Protein AF-A0AA36NC10-F1 (afdb_monomer_lite)

Secondary structure (DSSP, 8-state):
-THHHHHHHHHHHHHH-SSPP--HHHHHHHHHHSHHHHHHHH-------------------------SSSSSSHHHHHHHHHHHHHTTS-HHHHHHHHHHHHHHHTTHHHHHHHHHTT-TTS--STT--THHHHHHHHHHHHHHHHTS-GGGSTT-HHHHHHIIIIIIGGGGTTTEETTTTEESS---HHHHHHHHHSTTSHHHHHHHHHHHHH-

Sequence (215 aa):
MANADAIYQHLYWYLNTTPTPQGKLEADFGESQGPQALYAKHRPASTPTRATATAAPAKPKAEAEAKEAKEAKEAKEAKEAKEAKDSRDSDLQVLIRYL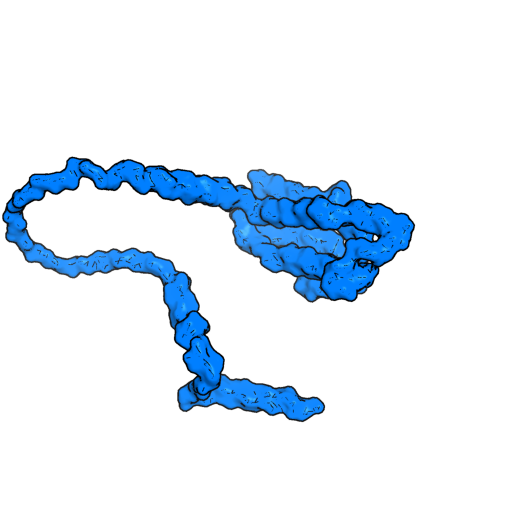EEEVTDKALEQRAEAWKSGVSGLLTRRGMEGQNALDTYVAEIVAALRDFPYLSLPQGRDAGRWVRDEIVAQVFEDHWDFYNNKKLKGFDLEEFCQLLAGQNMLIDRLRHAQRALDN

Radius of gyration: 28.31 Å; chains: 1; bounding box: 57×55×92 Å

Structure (mmCIF, N/CA/C/O backbone):
data_AF-A0AA36NC10-F1
#
_entry.id   AF-A0AA36NC10-F1
#
loop_
_atom_site.group_PDB
_atom_site.id
_atom_site.type_symbol
_atom_site.label_atom_id
_atom_site.label_alt_id
_atom_site.label_comp_id
_atom_site.label_asym_id
_atom_site.label_entity_id
_atom_site.label_seq_id
_atom_site.pdbx_PDB_ins_code
_atom_site.Cartn_x
_atom_site.Cartn_y
_atom_site.Cartn_z
_atom_site.occupancy
_atom_site.B_iso_or_equiv
_atom_site.auth_seq_id
_atom_site.auth_comp_id
_atom_site.auth_asym_id
_atom_site.auth_atom_id
_atom_site.pdbx_PDB_model_num
ATOM 1 N N . MET A 1 1 ? -32.002 -21.707 -2.832 1.00 53.53 1 MET A N 1
ATOM 2 C CA . MET A 1 1 ? -30.873 -22.014 -3.742 1.00 53.53 1 MET A CA 1
ATOM 3 C C . MET A 1 1 ? -31.264 -22.113 -5.227 1.00 53.53 1 MET A C 1
ATOM 5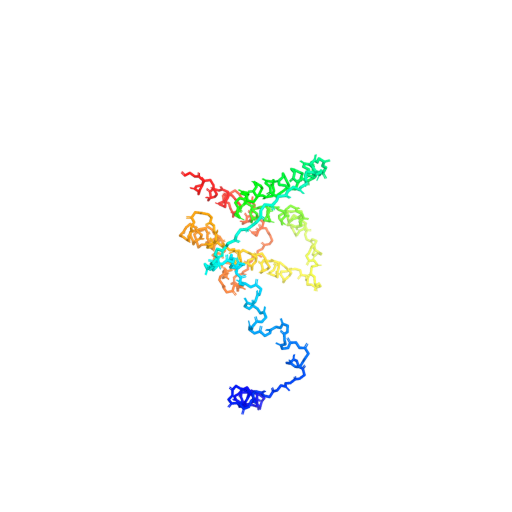 O O . MET A 1 1 ? -30.365 -22.177 -6.045 1.00 53.53 1 MET A O 1
ATOM 9 N N . ALA A 1 2 ? -32.544 -22.007 -5.617 1.00 57.78 2 ALA A N 1
ATOM 10 C CA . ALA A 1 2 ? -33.005 -22.170 -7.010 1.00 57.78 2 ALA A CA 1
ATOM 11 C C . ALA A 1 2 ? -32.587 -21.073 -8.026 1.00 57.78 2 ALA A C 1
ATOM 13 O O . ALA A 1 2 ? -32.998 -21.126 -9.178 1.00 57.78 2 ALA A O 1
ATOM 14 N N . ASN A 1 3 ? -31.802 -20.068 -7.622 1.00 71.62 3 ASN A N 1
ATOM 15 C CA . ASN A 1 3 ? -31.485 -18.910 -8.471 1.00 71.62 3 ASN A CA 1
ATOM 16 C C . ASN A 1 3 ? -30.155 -19.061 -9.234 1.00 71.62 3 ASN A C 1
ATOM 18 O O . ASN A 1 3 ? -29.975 -18.458 -10.285 1.00 71.62 3 ASN A O 1
ATOM 22 N N . ALA A 1 4 ? -29.226 -19.883 -8.730 1.00 80.12 4 ALA A N 1
ATOM 23 C CA . ALA A 1 4 ? -27.926 -20.082 -9.372 1.00 80.12 4 ALA A CA 1
ATOM 24 C C . ALA A 1 4 ? -28.055 -20.872 -10.685 1.00 80.12 4 ALA A C 1
ATOM 26 O O . ALA A 1 4 ? -27.492 -20.468 -11.699 1.00 80.12 4 ALA A O 1
ATOM 27 N N . ASP A 1 5 ? -28.862 -21.937 -10.695 1.00 84.31 5 ASP A N 1
ATOM 28 C CA . ASP A 1 5 ? -29.057 -22.780 -11.882 1.00 84.31 5 ASP A CA 1
ATOM 29 C C . ASP A 1 5 ? -29.724 -22.020 -13.036 1.00 84.31 5 ASP A C 1
ATOM 31 O O . ASP A 1 5 ? -29.356 -22.205 -14.195 1.00 84.31 5 ASP A O 1
ATOM 35 N N . ALA A 1 6 ? -30.647 -21.103 -12.727 1.00 80.56 6 ALA A N 1
ATOM 36 C CA . ALA A 1 6 ? -31.286 -20.249 -13.726 1.00 80.56 6 ALA A CA 1
ATOM 37 C C . ALA A 1 6 ? -30.282 -19.295 -14.398 1.00 80.56 6 ALA A C 1
ATOM 39 O O . ALA A 1 6 ? -30.315 -19.113 -15.616 1.00 80.56 6 ALA A O 1
ATOM 40 N N . ILE A 1 7 ? -29.347 -18.732 -13.623 1.00 77.62 7 ILE A N 1
ATOM 41 C CA . ILE A 1 7 ? -28.279 -17.867 -14.146 1.00 77.62 7 ILE A CA 1
ATOM 42 C C . ILE A 1 7 ? -27.333 -18.673 -15.044 1.00 77.62 7 ILE A C 1
ATOM 44 O O . ILE A 1 7 ? -26.998 -18.219 -16.138 1.00 77.62 7 ILE A O 1
ATOM 48 N N . TYR A 1 8 ? -26.946 -19.883 -14.628 1.00 85.88 8 TYR A N 1
ATOM 49 C CA . TYR A 1 8 ? -26.087 -20.753 -15.435 1.00 85.88 8 TYR A CA 1
ATOM 50 C C . TYR A 1 8 ? -26.736 -21.153 -16.760 1.00 85.88 8 TYR A C 1
ATOM 52 O O . TYR A 1 8 ? -26.087 -21.073 -17.802 1.00 85.88 8 TYR A O 1
ATOM 60 N N . GLN A 1 9 ? -28.014 -21.536 -16.748 1.00 82.62 9 GLN A N 1
ATOM 61 C CA . GLN A 1 9 ? -28.733 -21.882 -17.976 1.00 82.62 9 GLN A CA 1
ATOM 62 C C . GLN A 1 9 ? -28.862 -20.684 -18.922 1.00 82.62 9 GLN A C 1
ATOM 64 O O . GLN A 1 9 ? -28.669 -20.836 -20.128 1.00 82.62 9 GLN A O 1
ATOM 69 N N . HIS A 1 10 ? -29.121 -19.488 -18.386 1.00 77.19 10 HIS A N 1
ATOM 70 C CA . HIS A 1 10 ? -29.200 -18.268 -19.186 1.00 77.19 10 HIS A CA 1
ATOM 71 C C . HIS A 1 10 ? -27.848 -17.900 -19.822 1.00 77.19 10 HIS A C 1
ATOM 73 O O . HIS A 1 10 ? -27.788 -17.611 -21.016 1.00 77.19 10 HIS A O 1
ATOM 79 N N . LEU A 1 11 ? -26.748 -17.971 -19.063 1.00 81.31 11 LEU A N 1
ATOM 80 C CA . LEU A 1 11 ? -25.394 -17.743 -19.588 1.00 81.31 11 LEU A CA 1
ATOM 81 C C . LEU A 1 11 ? -25.019 -18.773 -20.659 1.00 81.31 11 LEU A C 1
ATOM 83 O O . LEU A 1 11 ? -24.462 -18.418 -21.697 1.00 81.31 11 LEU A O 1
ATOM 87 N N . TYR A 1 12 ? -25.357 -20.042 -20.431 1.00 82.94 12 TYR A N 1
ATOM 88 C CA . TYR A 1 12 ? -25.091 -21.113 -21.385 1.00 82.94 12 TYR A CA 1
ATOM 89 C C . TYR A 1 12 ? -25.868 -20.928 -22.694 1.00 82.94 12 TYR A C 1
ATOM 91 O O . TYR A 1 12 ? -25.322 -21.159 -23.773 1.00 82.94 12 TYR A O 1
ATOM 99 N N . TRP A 1 13 ? -27.122 -20.476 -22.620 1.00 83.69 13 TRP A N 1
ATOM 100 C CA . TRP A 1 13 ? -27.919 -20.133 -23.798 1.00 83.69 13 TRP A CA 1
ATOM 101 C C . TRP A 1 13 ? -27.326 -18.943 -24.566 1.00 83.69 13 TRP A C 1
ATOM 103 O O . TRP A 1 13 ? -27.180 -19.017 -25.787 1.00 83.69 13 TRP A O 1
ATOM 113 N N . TYR A 1 14 ? -26.923 -17.884 -23.858 1.00 78.00 14 TYR A N 1
ATOM 114 C CA . TYR A 1 14 ? -26.351 -16.676 -24.458 1.00 78.00 14 TYR A CA 1
ATOM 115 C C . TYR A 1 14 ? -25.027 -16.954 -25.197 1.00 78.00 14 TYR A C 1
ATOM 117 O O . TYR A 1 14 ? -24.807 -16.437 -26.287 1.00 78.00 14 TYR A O 1
ATOM 125 N N . LEU A 1 15 ? -24.162 -17.816 -24.649 1.00 80.44 15 LEU A N 1
ATOM 126 C CA . LEU A 1 15 ? -22.863 -18.146 -25.255 1.00 80.44 15 LEU A CA 1
ATOM 127 C C . LEU A 1 15 ? -22.956 -19.065 -26.484 1.00 80.44 15 LEU A C 1
ATOM 129 O O . LEU A 1 15 ? -22.058 -19.040 -27.323 1.00 80.44 15 LEU A O 1
ATOM 133 N N . ASN A 1 16 ? -24.009 -19.881 -26.592 1.00 85.25 16 ASN A N 1
ATOM 134 C CA . ASN A 1 16 ? -24.110 -20.931 -27.615 1.00 85.25 16 ASN A CA 1
ATOM 135 C C . ASN A 1 16 ? -25.125 -20.636 -28.733 1.00 85.25 16 ASN A C 1
ATOM 137 O O . ASN A 1 16 ? -25.268 -21.438 -29.656 1.00 85.25 16 ASN A O 1
ATOM 141 N N . THR A 1 17 ? -25.844 -19.513 -28.680 1.00 79.31 17 THR A N 1
ATOM 142 C CA . THR A 1 17 ? -26.800 -19.124 -29.729 1.00 79.31 17 THR A CA 1
ATOM 143 C C . THR A 1 17 ? -26.128 -18.296 -30.827 1.00 79.31 17 THR A C 1
ATOM 145 O O . THR A 1 17 ? -25.374 -17.363 -30.560 1.00 79.31 17 THR A O 1
ATOM 148 N N . THR A 1 18 ? -26.395 -18.647 -32.091 1.00 76.06 18 THR A N 1
ATOM 149 C CA . THR A 1 18 ? -25.920 -17.919 -33.280 1.00 76.06 18 THR A CA 1
ATOM 150 C C . THR A 1 18 ? -27.109 -17.560 -34.188 1.00 76.06 18 THR A C 1
ATOM 152 O O . THR A 1 18 ? -27.803 -18.467 -34.651 1.00 76.06 18 THR A O 1
ATOM 155 N N . PRO A 1 19 ? -27.373 -16.262 -34.454 1.00 75.31 19 PRO A N 1
ATOM 156 C CA . PRO A 1 19 ? -26.634 -15.093 -33.966 1.00 75.31 19 PRO A CA 1
ATOM 157 C C . PRO A 1 19 ? -26.842 -14.857 -32.463 1.00 75.31 19 PRO A C 1
ATOM 159 O O . PRO A 1 19 ? -27.888 -15.202 -31.913 1.00 75.31 19 PRO A O 1
ATOM 162 N N . THR A 1 20 ? -25.840 -14.273 -31.805 1.00 71.81 20 THR A N 1
ATOM 163 C CA . THR A 1 20 ? -25.911 -13.950 -30.377 1.00 71.81 20 THR A CA 1
ATOM 164 C C . THR A 1 20 ? -27.059 -12.963 -30.140 1.00 71.81 20 THR A C 1
ATOM 166 O O . THR A 1 20 ? -27.118 -11.934 -30.820 1.00 71.81 20 THR A O 1
ATOM 169 N N . PRO A 1 21 ? -27.996 -13.260 -29.227 1.00 72.31 21 PRO A N 1
ATOM 170 C CA . PRO A 1 21 ? -29.132 -12.394 -28.956 1.00 72.31 21 PRO A CA 1
ATOM 171 C C . PRO A 1 21 ? -28.635 -11.056 -28.401 1.00 72.31 21 PRO A C 1
ATOM 173 O O . PRO A 1 21 ? -28.017 -11.003 -27.342 1.00 72.31 21 PRO A O 1
ATOM 176 N N . GLN A 1 22 ? -28.896 -9.968 -29.128 1.00 77.81 22 GLN A N 1
ATOM 177 C CA . GLN A 1 22 ? -28.549 -8.621 -28.681 1.00 77.81 22 GLN A CA 1
ATOM 178 C C . GLN A 1 22 ? -29.558 -8.168 -27.626 1.00 77.81 22 GLN A C 1
ATOM 180 O O . GLN A 1 22 ? -30.743 -7.983 -27.914 1.00 77.81 22 GLN A O 1
ATOM 185 N N . GLY A 1 23 ? -29.096 -8.016 -26.388 1.00 79.75 23 GLY A N 1
ATOM 186 C CA . GLY A 1 23 ? -29.842 -7.324 -25.353 1.00 79.75 23 GLY A CA 1
ATOM 187 C C . GLY A 1 23 ? -29.763 -5.808 -25.536 1.00 79.75 23 GLY A C 1
ATOM 188 O O . GLY A 1 23 ? -29.145 -5.280 -26.463 1.00 79.75 23 GLY A O 1
ATOM 189 N N . LYS A 1 24 ? -30.403 -5.078 -24.618 1.00 77.62 24 LYS A N 1
ATOM 190 C CA . LYS A 1 24 ? -30.375 -3.606 -24.623 1.00 77.62 24 LYS A CA 1
ATOM 191 C C . LYS A 1 24 ? -28.957 -3.055 -24.452 1.00 77.62 24 LYS A C 1
ATOM 193 O O . LYS A 1 24 ? -28.609 -2.075 -25.089 1.00 77.62 24 LYS A O 1
ATOM 198 N N . LEU A 1 25 ? -28.131 -3.709 -23.635 1.00 71.75 25 LEU A N 1
ATOM 199 C CA . LEU A 1 25 ? -26.751 -3.280 -23.394 1.00 71.75 25 LEU A CA 1
ATOM 200 C C . LEU A 1 25 ? -25.884 -3.426 -24.648 1.00 71.75 25 LEU A C 1
ATOM 202 O O . LEU A 1 25 ? -25.068 -2.561 -24.942 1.00 71.75 25 LEU A O 1
ATOM 206 N N . GLU A 1 26 ? -26.071 -4.497 -25.410 1.00 78.31 26 GLU A N 1
ATOM 207 C CA . GLU A 1 26 ? -25.357 -4.730 -26.660 1.00 78.31 26 GLU A CA 1
ATOM 208 C C . GLU A 1 26 ? -25.838 -3.784 -27.762 1.00 78.31 26 GLU A C 1
ATOM 210 O O . GLU A 1 26 ? -25.024 -3.344 -28.570 1.00 78.31 26 GLU A O 1
ATOM 215 N N . ALA A 1 27 ? -27.122 -3.419 -27.765 1.00 80.62 27 ALA A N 1
ATOM 216 C CA . ALA A 1 27 ? -27.654 -2.400 -28.666 1.00 80.62 27 ALA A CA 1
ATOM 217 C C . ALA A 1 27 ? -27.096 -0.999 -28.349 1.00 80.62 27 ALA A C 1
ATOM 219 O O . ALA A 1 27 ? -26.698 -0.280 -29.262 1.00 80.62 27 ALA A O 1
ATOM 220 N N . ASP A 1 28 ? -27.021 -0.635 -27.066 1.00 81.06 28 ASP A N 1
ATOM 221 C CA . ASP A 1 28 ? -26.587 0.700 -26.640 1.00 81.06 28 ASP A CA 1
ATOM 222 C C . ASP A 1 28 ? -25.054 0.860 -26.670 1.00 81.06 28 ASP A C 1
ATOM 224 O O . ASP A 1 28 ? -24.542 1.945 -26.950 1.00 81.06 28 ASP A O 1
ATOM 228 N N . PHE A 1 29 ? -24.297 -0.210 -26.390 1.00 78.06 29 PHE A N 1
ATOM 229 C CA . PHE A 1 29 ? -22.845 -0.131 -26.172 1.00 78.06 29 PHE A CA 1
ATOM 230 C C . PHE A 1 29 ? -22.002 -1.076 -27.031 1.00 78.06 29 PHE A C 1
ATOM 232 O O . PHE A 1 29 ? -20.782 -0.892 -27.083 1.00 78.06 29 PHE A O 1
ATOM 239 N N . GLY A 1 30 ? -22.601 -2.053 -27.718 1.00 79.81 30 GLY A N 1
ATOM 240 C CA . GLY A 1 30 ? -21.876 -3.112 -28.427 1.00 79.81 30 GLY A CA 1
ATOM 241 C C . GLY A 1 30 ? -20.923 -2.601 -29.508 1.00 79.81 30 GLY A C 1
ATOM 242 O O . GLY A 1 30 ? -19.843 -3.161 -29.680 1.00 79.81 30 GLY A O 1
ATOM 243 N N . GLU A 1 31 ? -21.252 -1.496 -30.180 1.00 79.88 31 GLU A N 1
ATOM 244 C CA . GLU A 1 31 ? -20.353 -0.881 -31.167 1.00 79.88 31 GLU A CA 1
ATOM 245 C C . GLU A 1 31 ? -19.152 -0.178 -30.520 1.00 79.88 31 GLU A C 1
ATOM 247 O O . GLU A 1 31 ? -18.038 -0.258 -31.032 1.00 79.88 31 GLU A O 1
ATOM 252 N N . SER A 1 32 ? -19.344 0.486 -29.375 1.00 80.94 32 SER A N 1
ATOM 253 C CA . SER A 1 32 ? -18.288 1.276 -28.718 1.00 80.94 32 SER A CA 1
ATOM 254 C C . SER A 1 32 ? -17.351 0.442 -27.839 1.00 80.94 32 SER A C 1
ATOM 256 O O . SER A 1 32 ? -16.177 0.792 -27.676 1.00 80.94 32 SER A O 1
ATOM 258 N N . GLN A 1 33 ? -17.866 -0.658 -27.284 1.00 76.88 33 GLN A N 1
ATOM 259 C CA . GLN A 1 33 ? -17.140 -1.578 -26.403 1.00 76.88 33 GLN A CA 1
ATOM 260 C C . GLN A 1 33 ? -16.893 -2.949 -27.039 1.00 76.88 33 GLN A C 1
ATOM 262 O O . GLN A 1 33 ? -16.348 -3.847 -26.400 1.00 76.88 33 GLN A O 1
ATOM 267 N N . GLY A 1 34 ? -17.261 -3.116 -28.309 1.00 77.56 34 GLY A N 1
ATOM 268 C CA . GLY A 1 34 ? -16.998 -4.337 -29.050 1.00 77.56 34 GLY A CA 1
ATOM 269 C C . GLY A 1 34 ? -15.494 -4.590 -29.212 1.00 77.56 34 GLY A C 1
ATOM 270 O O . GLY A 1 34 ? -14.705 -3.639 -29.279 1.00 77.56 34 GLY A O 1
ATOM 271 N N . PRO A 1 35 ? -15.071 -5.861 -29.359 1.00 72.44 35 PRO A N 1
ATOM 272 C CA . PRO A 1 35 ? -13.664 -6.212 -29.531 1.00 72.44 35 PRO A CA 1
ATOM 273 C C . PRO A 1 35 ? -13.008 -5.417 -30.663 1.00 72.44 35 PRO A C 1
ATOM 275 O O . PRO A 1 35 ? -11.903 -4.911 -30.507 1.00 72.44 35 PRO A O 1
ATOM 278 N N . GLN A 1 36 ? -13.712 -5.223 -31.783 1.00 74.44 36 GLN A N 1
ATOM 279 C CA . GLN A 1 36 ? -13.205 -4.455 -32.923 1.00 74.44 36 GLN A CA 1
ATOM 280 C C . GLN A 1 36 ? -12.895 -2.990 -32.577 1.00 74.44 36 GLN A C 1
ATOM 282 O O . GLN A 1 36 ? -11.860 -2.481 -33.004 1.00 74.44 36 GLN A O 1
ATOM 287 N N . ALA A 1 37 ? -13.735 -2.325 -31.778 1.00 77.19 37 ALA A N 1
ATOM 288 C CA . ALA A 1 37 ? -13.511 -0.944 -31.348 1.00 77.19 37 ALA A CA 1
ATOM 289 C C . ALA A 1 37 ? -12.337 -0.828 -30.364 1.00 77.19 37 ALA A C 1
ATOM 291 O O . ALA A 1 37 ? -11.557 0.125 -30.432 1.00 77.19 37 ALA A O 1
ATOM 292 N N . LEU A 1 38 ? -12.164 -1.827 -29.493 1.00 75.00 38 LEU A N 1
ATOM 293 C CA . LEU A 1 38 ? -11.005 -1.918 -28.604 1.00 75.00 38 LEU A CA 1
ATOM 294 C C . LEU A 1 38 ? -9.712 -2.165 -29.397 1.00 75.00 38 LEU A C 1
ATOM 296 O O . LEU A 1 38 ? -8.716 -1.475 -29.182 1.00 75.00 38 LEU A O 1
ATOM 300 N N . TYR A 1 39 ? -9.730 -3.068 -30.380 1.00 74.81 39 TYR A N 1
ATOM 301 C CA . TYR A 1 39 ? -8.568 -3.330 -31.235 1.00 74.81 39 TYR A CA 1
ATOM 302 C C . TYR A 1 39 ? -8.220 -2.154 -32.154 1.00 74.81 39 TYR A C 1
ATOM 304 O O . TYR A 1 39 ? -7.041 -1.912 -32.407 1.00 74.81 39 TYR A O 1
ATOM 312 N N . ALA A 1 40 ? -9.206 -1.384 -32.621 1.00 75.12 40 ALA A N 1
ATOM 313 C CA . ALA A 1 40 ? -8.961 -0.188 -33.424 1.00 75.12 40 ALA A CA 1
ATOM 314 C C . ALA A 1 40 ? -8.178 0.887 -32.649 1.00 75.12 40 ALA A C 1
ATOM 316 O O . ALA A 1 40 ? -7.307 1.533 -33.227 1.00 75.12 40 ALA A O 1
ATOM 317 N N . LYS A 1 41 ? -8.425 1.035 -31.338 1.00 72.38 41 LYS A N 1
ATOM 318 C CA . LYS A 1 41 ? -7.698 1.982 -30.469 1.00 72.38 41 LYS A CA 1
ATOM 319 C C . LYS A 1 41 ? -6.244 1.581 -30.215 1.00 72.38 41 LYS A C 1
ATOM 321 O O . LYS A 1 41 ? -5.406 2.448 -30.001 1.00 72.38 41 LYS A O 1
ATOM 326 N N . HIS A 1 42 ? -5.944 0.285 -30.260 1.00 65.31 42 HIS A N 1
ATOM 327 C CA . HIS A 1 42 ? -4.601 -0.244 -30.014 1.00 65.31 42 HIS A CA 1
ATOM 328 C C . HIS A 1 42 ? -3.828 -0.587 -31.284 1.00 65.31 42 HIS A C 1
ATOM 330 O O . HIS A 1 42 ? -2.707 -1.083 -31.188 1.00 65.31 42 HIS A O 1
ATOM 336 N N . ARG A 1 43 ? -4.380 -0.328 -32.475 1.00 57.06 43 ARG A N 1
ATOM 337 C CA . ARG A 1 43 ? -3.632 -0.512 -33.716 1.00 57.06 43 ARG A CA 1
ATOM 338 C C . ARG A 1 43 ? -2.595 0.616 -33.819 1.00 57.06 43 ARG A C 1
ATOM 340 O O . ARG A 1 43 ? -2.994 1.757 -34.055 1.00 57.06 43 ARG A O 1
ATOM 347 N N . PRO A 1 44 ? -1.283 0.342 -33.663 1.00 52.19 44 PRO A N 1
ATOM 348 C CA . PRO A 1 44 ? -0.272 1.355 -33.934 1.00 52.19 44 PRO A CA 1
ATOM 349 C C . PRO A 1 44 ? -0.451 1.804 -35.381 1.00 52.19 44 PRO A C 1
ATOM 351 O O . PRO A 1 44 ? -0.673 0.965 -36.260 1.00 52.19 44 PRO A O 1
ATOM 354 N N . ALA A 1 45 ? -0.414 3.117 -35.614 1.00 59.25 45 ALA A N 1
ATOM 355 C CA . ALA A 1 45 ? -0.539 3.705 -36.938 1.00 59.25 45 ALA A CA 1
ATOM 356 C C . ALA A 1 45 ? 0.510 3.073 -37.863 1.00 59.25 45 ALA A C 1
ATOM 358 O O . ALA A 1 45 ? 1.682 3.444 -37.850 1.00 59.25 45 ALA A O 1
ATOM 359 N N . SER A 1 46 ? 0.095 2.066 -38.632 1.00 52.69 46 SER A N 1
ATOM 360 C CA . SER A 1 46 ? 0.941 1.441 -39.632 1.00 52.69 46 SER A CA 1
ATOM 361 C C . SER A 1 46 ? 1.222 2.506 -40.678 1.00 52.69 46 SER A C 1
ATOM 363 O O . SER A 1 46 ? 0.316 2.943 -41.391 1.00 52.69 46 SER A O 1
ATOM 365 N N . THR A 1 47 ? 2.475 2.945 -40.707 1.00 51.62 47 THR A N 1
ATOM 366 C CA . THR A 1 47 ? 3.065 3.786 -41.740 1.00 51.62 47 THR A CA 1
ATOM 367 C C . THR A 1 47 ? 2.616 3.308 -43.123 1.00 51.62 47 THR A C 1
ATOM 369 O O . THR A 1 47 ? 2.668 2.106 -43.401 1.00 51.62 47 THR A O 1
ATOM 372 N N . PRO A 1 48 ? 2.158 4.208 -44.011 1.00 47.94 48 PRO A N 1
ATOM 373 C CA . PRO A 1 48 ? 1.727 3.807 -45.339 1.00 47.94 48 PRO A CA 1
ATOM 374 C C . PRO A 1 48 ? 2.923 3.247 -46.116 1.00 47.94 48 PRO A C 1
ATOM 376 O O . PRO A 1 48 ? 3.871 3.958 -46.453 1.00 47.94 48 PRO A O 1
ATOM 379 N N . THR A 1 49 ? 2.875 1.945 -46.392 1.00 42.72 49 THR A N 1
ATOM 380 C CA . THR A 1 49 ? 3.787 1.268 -47.311 1.00 42.72 49 THR A CA 1
ATOM 381 C C . THR A 1 49 ? 3.546 1.816 -48.716 1.00 42.72 49 THR A C 1
ATOM 383 O O . THR A 1 49 ? 2.490 1.629 -49.316 1.00 42.72 49 THR A O 1
ATOM 386 N N . ARG A 1 50 ? 4.544 2.546 -49.213 1.00 37.22 50 ARG A N 1
ATOM 387 C CA . ARG A 1 50 ? 4.619 3.137 -50.549 1.00 37.22 50 ARG A CA 1
ATOM 388 C C . ARG A 1 50 ? 4.569 2.042 -51.618 1.00 37.22 50 ARG A C 1
ATOM 390 O O . ARG A 1 50 ? 5.537 1.308 -51.793 1.00 37.22 50 ARG A O 1
ATOM 397 N N . ALA A 1 51 ? 3.457 1.970 -52.343 1.00 41.59 51 ALA A N 1
ATOM 398 C CA . ALA A 1 51 ? 3.336 1.192 -53.568 1.00 41.59 51 ALA A CA 1
ATOM 399 C C . ALA A 1 51 ? 4.143 1.844 -54.707 1.00 41.59 51 ALA A C 1
ATOM 401 O O . ALA A 1 51 ? 4.104 3.057 -54.921 1.00 41.59 51 ALA A O 1
ATOM 402 N N . THR A 1 52 ? 4.886 1.016 -55.430 1.00 42.88 52 THR A N 1
ATOM 403 C CA . THR A 1 52 ? 5.512 1.290 -56.724 1.00 42.88 52 THR A CA 1
ATOM 404 C C . THR A 1 52 ? 4.460 1.309 -57.833 1.00 42.88 52 THR A C 1
ATOM 406 O O . THR A 1 52 ? 3.751 0.320 -57.975 1.00 42.88 52 THR A O 1
ATOM 409 N N . ALA A 1 53 ? 4.412 2.366 -58.657 1.00 38.41 53 ALA A N 1
ATOM 410 C CA . ALA A 1 53 ? 4.096 2.278 -60.092 1.00 38.41 53 ALA A CA 1
ATOM 411 C C . ALA A 1 53 ? 4.235 3.632 -60.829 1.00 38.41 53 ALA A C 1
ATOM 413 O O . ALA A 1 53 ? 3.567 4.609 -60.510 1.00 38.41 53 ALA A O 1
ATOM 414 N N . THR A 1 54 ? 5.019 3.575 -61.912 1.00 35.44 54 THR A N 1
ATOM 415 C CA . THR A 1 54 ? 4.921 4.311 -63.193 1.00 35.44 54 THR A CA 1
ATOM 416 C C . THR A 1 54 ? 5.336 5.780 -63.341 1.00 35.44 54 THR A C 1
ATOM 418 O O . THR A 1 54 ? 4.977 6.680 -62.593 1.00 35.44 54 THR A O 1
ATOM 421 N N . ALA A 1 55 ? 6.117 5.963 -64.408 1.00 35.91 55 ALA A N 1
ATOM 422 C CA . ALA A 1 55 ? 6.769 7.159 -64.909 1.00 35.91 55 ALA A CA 1
ATOM 423 C C . ALA A 1 55 ? 5.878 8.001 -65.840 1.00 35.91 55 ALA A C 1
ATOM 425 O O . ALA A 1 55 ? 5.049 7.437 -66.547 1.00 35.91 55 ALA A O 1
ATOM 426 N N . ALA A 1 56 ? 6.148 9.314 -65.901 1.00 40.38 56 ALA A N 1
ATOM 427 C CA . ALA A 1 56 ? 6.433 10.127 -67.107 1.00 40.38 56 ALA A CA 1
ATOM 428 C C . ALA A 1 56 ? 6.073 11.626 -66.895 1.00 40.38 56 ALA A C 1
ATOM 430 O O . ALA A 1 56 ? 5.264 11.931 -66.023 1.00 40.38 56 ALA A O 1
ATOM 431 N N . PRO A 1 57 ? 6.705 12.576 -67.624 1.00 59.41 57 PRO A N 1
ATOM 432 C CA . PRO A 1 57 ? 7.102 13.881 -67.075 1.00 59.41 57 PRO A CA 1
ATOM 433 C C . PRO A 1 57 ? 6.404 15.105 -67.705 1.00 59.41 57 PRO A C 1
ATOM 435 O O . PRO A 1 57 ? 6.056 15.072 -68.879 1.00 59.41 57 PRO A O 1
ATOM 438 N N . ALA A 1 58 ? 6.346 16.233 -66.979 1.00 36.91 58 ALA A N 1
ATOM 439 C CA . ALA A 1 58 ? 6.388 17.590 -67.555 1.00 36.91 58 ALA A CA 1
ATOM 440 C C . ALA A 1 58 ? 6.664 18.681 -66.489 1.00 36.91 58 ALA A C 1
ATOM 442 O O . ALA A 1 58 ? 5.980 18.785 -65.477 1.00 36.91 58 ALA A O 1
ATOM 443 N N . LYS A 1 59 ? 7.698 19.486 -66.758 1.00 42.38 59 LYS A N 1
ATOM 444 C CA . LYS A 1 59 ? 8.130 20.766 -66.139 1.00 42.38 59 LYS A CA 1
ATOM 445 C C . LYS A 1 59 ? 7.120 21.919 -66.429 1.00 42.38 59 LYS A C 1
ATOM 447 O O . LYS A 1 59 ? 6.297 21.734 -67.318 1.00 42.38 59 LYS A O 1
ATOM 452 N N . PRO A 1 60 ? 7.351 23.184 -65.994 1.00 51.25 60 PRO A N 1
ATOM 453 C CA . PRO A 1 60 ? 7.781 23.717 -64.689 1.00 51.25 60 PRO A CA 1
ATOM 454 C C . PRO A 1 60 ? 6.971 24.987 -64.268 1.00 51.25 60 PRO A C 1
ATOM 456 O O . PRO A 1 60 ? 6.148 25.486 -65.027 1.00 51.25 60 PRO A O 1
ATOM 459 N N . LYS A 1 61 ? 7.385 25.603 -63.144 1.00 37.09 61 LYS A N 1
ATOM 460 C CA . LYS A 1 61 ? 7.360 27.062 -62.856 1.00 37.09 61 LYS A CA 1
ATOM 461 C C . LYS A 1 61 ? 6.141 27.612 -62.092 1.00 37.09 61 LYS A C 1
ATOM 463 O O . LYS A 1 61 ? 5.113 27.898 -62.685 1.00 37.09 61 LYS A O 1
ATOM 468 N N . ALA A 1 62 ? 6.340 27.888 -60.802 1.00 38.69 62 ALA A N 1
ATOM 469 C CA . ALA A 1 62 ? 6.191 29.229 -60.220 1.00 38.69 62 ALA A CA 1
ATOM 470 C C . ALA A 1 62 ? 6.577 29.187 -58.733 1.00 38.69 62 ALA A C 1
ATOM 472 O O . ALA A 1 62 ? 5.924 28.536 -57.923 1.00 38.69 62 ALA A O 1
ATOM 473 N N . GLU A 1 63 ? 7.675 29.866 -58.412 1.00 41.38 63 GLU A N 1
ATOM 474 C CA . GLU A 1 63 ? 8.020 30.307 -57.065 1.00 41.38 63 GLU A CA 1
ATOM 475 C C . GLU A 1 63 ? 6.973 31.313 -56.582 1.00 41.38 63 GLU A C 1
ATOM 477 O O . GLU A 1 63 ? 6.734 32.308 -57.263 1.00 41.38 63 GLU A O 1
ATOM 482 N N . ALA A 1 64 ? 6.411 31.091 -55.399 1.00 40.03 64 ALA A N 1
ATOM 483 C CA . ALA A 1 64 ? 6.058 32.147 -54.457 1.00 40.03 64 ALA A CA 1
ATOM 484 C C . ALA A 1 64 ? 5.801 31.510 -53.083 1.00 40.03 64 ALA A C 1
ATOM 486 O O . ALA A 1 64 ? 5.215 30.437 -52.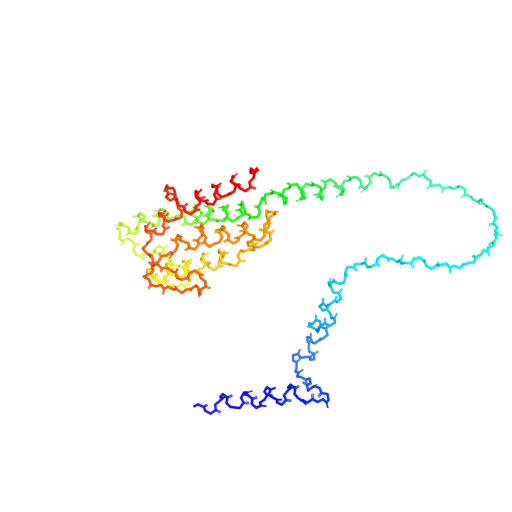995 1.00 40.03 64 ALA A O 1
ATOM 487 N N . GLU A 1 65 ? 6.243 32.198 -52.032 1.00 40.06 65 GLU A N 1
ATOM 488 C CA . GLU A 1 65 ? 5.805 32.007 -50.639 1.00 40.06 65 GLU A CA 1
ATOM 489 C C . GLU A 1 65 ? 6.484 30.886 -49.838 1.00 40.06 65 GLU A C 1
ATOM 491 O O . GLU A 1 65 ? 5.882 30.091 -49.122 1.00 40.06 65 GLU A O 1
ATOM 496 N N . ALA A 1 66 ? 7.816 30.938 -49.840 1.00 45.06 66 ALA A N 1
ATOM 497 C CA . ALA A 1 66 ? 8.586 30.637 -48.642 1.00 45.06 66 ALA A CA 1
ATOM 498 C C . ALA A 1 66 ? 8.705 31.910 -47.790 1.00 45.06 66 ALA A C 1
ATOM 500 O O . ALA A 1 66 ? 9.456 32.809 -48.169 1.00 45.06 66 ALA A O 1
ATOM 501 N N . LYS A 1 67 ? 7.982 31.960 -46.662 1.00 44.84 67 LYS A N 1
ATOM 502 C CA . LYS A 1 67 ? 8.370 32.552 -45.358 1.00 44.84 67 LYS A CA 1
ATOM 503 C C . LYS A 1 67 ? 7.112 32.921 -44.566 1.00 44.84 67 LYS A C 1
ATOM 505 O O . LYS A 1 67 ? 6.653 34.039 -44.694 1.00 44.84 67 LYS A O 1
ATOM 510 N N . GLU A 1 68 ? 6.592 31.983 -43.772 1.00 45.78 68 GLU A N 1
ATOM 511 C CA . GLU A 1 68 ? 5.845 32.222 -42.512 1.00 45.78 68 GLU A CA 1
ATOM 512 C C . GLU A 1 68 ? 5.220 30.903 -42.016 1.00 45.78 68 GLU A C 1
ATOM 514 O O . GLU A 1 68 ? 4.012 30.722 -41.966 1.00 45.78 68 GLU A O 1
ATOM 519 N N . ALA A 1 69 ? 6.047 29.902 -41.697 1.00 45.75 69 ALA A N 1
ATOM 520 C CA . ALA A 1 69 ? 5.554 28.680 -41.040 1.00 45.75 69 ALA A CA 1
ATOM 521 C C . ALA A 1 69 ? 6.653 27.924 -40.278 1.00 45.75 69 ALA A C 1
ATOM 523 O O . ALA A 1 69 ? 6.610 26.698 -40.172 1.00 45.75 69 ALA A O 1
ATOM 524 N N . LYS A 1 70 ? 7.685 28.627 -39.791 1.00 43.62 70 LYS A N 1
ATOM 525 C CA . LYS A 1 70 ? 8.848 27.983 -39.156 1.00 43.62 70 LYS A CA 1
ATOM 526 C C . LYS A 1 70 ? 9.159 28.422 -37.724 1.00 43.62 70 LYS A C 1
ATOM 528 O O . LYS A 1 70 ? 10.170 27.988 -37.201 1.00 43.62 70 LYS A O 1
ATOM 533 N N . GLU A 1 71 ? 8.269 29.169 -37.070 1.00 44.09 71 GLU A N 1
ATOM 534 C CA . GLU A 1 71 ? 8.437 29.572 -35.657 1.00 44.09 71 GLU A CA 1
ATOM 535 C C . GLU A 1 71 ? 7.349 29.046 -34.705 1.00 44.09 71 GLU A C 1
ATOM 537 O O . GLU A 1 71 ? 7.410 29.282 -33.506 1.00 44.09 71 GLU A O 1
ATOM 542 N N . ALA A 1 72 ? 6.383 28.257 -35.188 1.00 45.06 72 ALA A N 1
ATOM 543 C CA . ALA A 1 72 ? 5.358 27.645 -34.328 1.00 45.06 72 ALA A CA 1
ATOM 544 C C . ALA A 1 72 ? 5.612 26.158 -34.006 1.00 45.06 72 ALA A C 1
ATOM 546 O O . ALA A 1 72 ? 4.823 25.541 -33.290 1.00 45.06 72 ALA A O 1
ATOM 547 N N . LYS A 1 73 ? 6.691 25.558 -34.533 1.00 44.44 73 LYS A N 1
ATOM 548 C CA . LYS A 1 73 ? 6.970 24.118 -34.368 1.00 44.44 73 LYS A CA 1
ATOM 549 C C . LYS A 1 73 ? 7.992 23.793 -33.272 1.00 44.44 73 LYS A C 1
ATOM 551 O O . LYS A 1 73 ? 7.932 22.704 -32.720 1.00 44.44 73 LYS A O 1
ATOM 556 N N . GLU A 1 74 ? 8.836 24.744 -32.876 1.00 45.09 74 GLU A N 1
ATOM 557 C CA . GLU A 1 74 ? 9.848 24.525 -31.826 1.00 45.09 74 GLU A CA 1
ATOM 558 C C . GLU A 1 74 ? 9.310 24.714 -30.394 1.00 45.09 74 GLU A C 1
ATOM 560 O O . GLU A 1 74 ? 9.913 24.234 -29.438 1.00 45.09 74 GLU A O 1
ATOM 565 N N . ALA A 1 75 ? 8.129 25.317 -30.213 1.00 45.16 75 ALA A N 1
ATOM 566 C CA . ALA A 1 75 ? 7.520 25.476 -28.886 1.00 45.16 75 ALA A CA 1
ATOM 567 C C . ALA A 1 75 ? 6.703 24.255 -28.413 1.00 45.16 75 ALA A C 1
ATOM 569 O O . ALA A 1 75 ? 6.331 24.187 -27.240 1.00 45.16 75 ALA A O 1
ATOM 570 N N . LYS A 1 76 ? 6.411 23.285 -29.296 1.00 43.94 76 LYS A N 1
ATOM 571 C CA . LYS A 1 76 ? 5.633 22.083 -28.940 1.00 43.94 76 LYS A CA 1
ATOM 572 C C . LYS A 1 76 ? 6.515 20.875 -28.6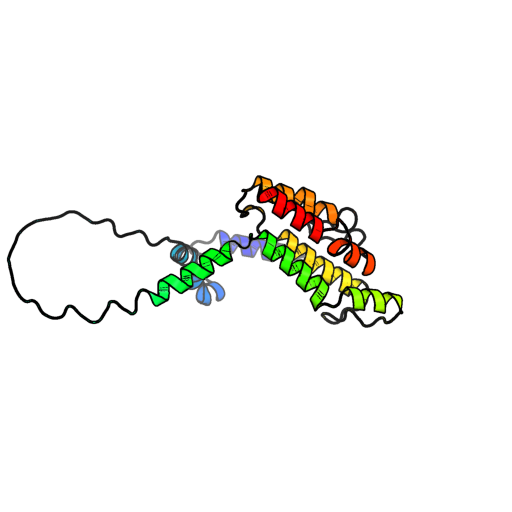01 1.00 43.94 76 LYS A C 1
ATOM 574 O O . LYS A 1 76 ? 6.165 20.117 -27.705 1.00 43.94 76 LYS A O 1
ATOM 579 N N . GLU A 1 77 ? 7.699 20.764 -29.205 1.00 45.53 77 GLU A N 1
ATOM 580 C CA . GLU A 1 77 ? 8.669 19.698 -28.888 1.00 45.53 77 GLU A CA 1
ATOM 581 C C . GLU A 1 77 ? 9.404 19.929 -27.553 1.00 45.53 77 GLU A C 1
ATOM 583 O O . GLU A 1 77 ? 9.807 18.975 -26.893 1.00 45.53 77 GLU A O 1
ATOM 588 N N . ALA A 1 78 ? 9.500 21.174 -27.072 1.00 45.47 78 ALA A N 1
ATOM 589 C CA . ALA A 1 78 ? 10.105 21.468 -25.768 1.00 45.47 78 ALA A CA 1
ATOM 590 C C . ALA A 1 78 ? 9.201 21.125 -24.564 1.00 45.47 78 ALA A C 1
ATOM 592 O O . ALA A 1 78 ? 9.694 21.041 -23.437 1.00 45.47 78 ALA A O 1
ATOM 593 N N . LYS A 1 79 ? 7.891 20.917 -24.775 1.00 44.16 79 LYS A N 1
ATOM 594 C CA . LYS A 1 79 ? 6.954 20.543 -23.701 1.00 44.16 79 LYS A CA 1
ATOM 595 C C . LYS A 1 79 ? 6.828 19.022 -23.545 1.00 44.16 79 LYS A C 1
ATOM 597 O O . LYS A 1 79 ? 6.816 18.545 -22.416 1.00 44.16 79 LYS A O 1
ATOM 602 N N . GLU A 1 80 ? 6.886 18.267 -24.643 1.00 41.69 80 GLU A N 1
ATOM 603 C CA . GLU A 1 80 ? 6.952 16.793 -24.606 1.00 41.69 80 GLU A CA 1
ATOM 604 C C . GLU A 1 80 ? 8.334 16.274 -24.163 1.00 41.69 80 GLU A C 1
ATOM 606 O O . GLU A 1 80 ? 8.428 15.242 -23.503 1.00 41.69 80 GLU A O 1
ATOM 611 N N . ALA A 1 81 ? 9.419 17.019 -24.415 1.00 42.53 81 ALA A N 1
ATOM 612 C CA . ALA A 1 81 ? 10.749 16.658 -23.913 1.00 42.53 81 ALA A CA 1
ATOM 613 C C . ALA A 1 81 ? 10.941 16.914 -22.404 1.00 42.53 81 ALA A C 1
ATOM 615 O O . ALA A 1 81 ? 11.883 16.382 -21.811 1.00 42.53 81 ALA A O 1
ATOM 616 N N . LYS A 1 82 ? 10.071 17.716 -21.769 1.00 43.06 82 LYS A N 1
ATOM 617 C CA . LYS A 1 82 ? 10.099 17.932 -20.315 1.00 43.06 82 LYS A CA 1
ATOM 618 C C . LYS A 1 82 ? 9.242 16.900 -19.574 1.00 43.06 82 LYS A C 1
ATOM 620 O O . LYS A 1 82 ? 9.698 16.383 -18.563 1.00 43.06 82 LYS A O 1
ATOM 625 N N . GLU A 1 83 ? 8.106 16.487 -20.141 1.00 44.47 83 GLU A N 1
ATOM 626 C CA . GLU A 1 83 ? 7.331 15.345 -19.625 1.00 44.47 83 GLU A CA 1
ATOM 627 C C . GLU A 1 83 ? 8.062 14.006 -19.804 1.00 44.47 83 GLU A C 1
ATOM 629 O O . GLU A 1 83 ? 8.023 13.173 -18.910 1.00 44.47 83 GLU A O 1
ATOM 634 N N . ALA A 1 84 ? 8.837 13.810 -20.876 1.00 44.69 84 ALA A N 1
ATOM 635 C CA . ALA A 1 84 ? 9.657 12.601 -21.035 1.00 44.69 84 ALA A CA 1
ATOM 636 C C . ALA A 1 84 ? 10.908 12.561 -20.128 1.00 44.69 84 ALA A C 1
ATOM 638 O O . ALA A 1 84 ? 11.534 11.507 -19.987 1.00 44.69 84 ALA A O 1
ATOM 639 N N . LYS A 1 85 ? 11.297 13.696 -19.527 1.00 43.94 85 LYS A N 1
ATOM 640 C CA . LYS A 1 85 ? 12.435 13.778 -18.597 1.00 43.94 85 LYS A CA 1
ATOM 641 C C . LYS A 1 85 ? 12.001 13.690 -17.130 1.00 43.94 85 LYS A C 1
ATOM 643 O O . LYS A 1 85 ? 12.756 13.119 -16.352 1.00 43.94 85 LYS A O 1
ATOM 648 N N . ASP A 1 86 ? 10.791 14.148 -16.798 1.00 42.09 86 ASP A N 1
ATOM 649 C CA . ASP A 1 86 ? 10.120 13.859 -15.516 1.00 42.09 86 ASP A CA 1
ATOM 650 C C . ASP A 1 86 ? 9.460 12.464 -15.492 1.00 42.09 86 ASP A C 1
ATOM 652 O O . ASP A 1 86 ? 9.289 11.881 -14.432 1.00 42.09 86 ASP A O 1
ATOM 656 N N . SER A 1 87 ? 9.209 11.836 -16.648 1.00 45.47 87 SER A N 1
ATOM 657 C CA . SER A 1 87 ? 8.808 10.415 -16.749 1.00 45.47 87 SER A CA 1
ATOM 658 C C . SER A 1 87 ? 9.935 9.423 -16.394 1.00 45.47 87 SER A C 1
ATOM 660 O O . SER A 1 87 ? 9.799 8.220 -16.619 1.00 45.47 87 SER A O 1
ATOM 662 N N . ARG A 1 88 ? 11.070 9.923 -15.890 1.00 44.81 88 ARG A N 1
ATOM 663 C CA . ARG A 1 88 ? 12.142 9.131 -15.275 1.00 44.81 88 ARG A CA 1
ATOM 664 C C . ARG A 1 88 ? 12.217 9.307 -13.762 1.00 44.81 88 ARG A C 1
ATOM 666 O O . ARG A 1 88 ? 13.145 8.763 -13.167 1.00 44.81 88 ARG A O 1
ATOM 673 N N . ASP A 1 89 ? 11.270 10.007 -13.135 1.00 53.09 89 ASP A N 1
ATOM 674 C CA . ASP A 1 89 ? 10.941 9.659 -11.756 1.00 53.09 89 ASP A CA 1
ATOM 675 C C . ASP A 1 89 ? 10.548 8.185 -11.817 1.00 53.09 89 ASP A C 1
ATOM 677 O O . ASP A 1 89 ? 9.511 7.835 -12.376 1.00 53.09 89 ASP A O 1
ATOM 681 N N . SER A 1 90 ? 11.462 7.309 -11.390 1.00 66.31 90 SER A N 1
ATOM 682 C CA . SER A 1 90 ? 11.256 5.862 -11.430 1.00 66.31 90 SER A CA 1
ATOM 683 C C . SER A 1 90 ? 9.858 5.564 -10.891 1.00 66.31 90 SER A C 1
ATOM 685 O O . SER A 1 90 ? 9.480 6.168 -9.889 1.00 66.31 90 SER A O 1
ATOM 687 N N . ASP A 1 91 ? 9.082 4.672 -11.512 1.00 82.88 91 ASP A N 1
ATOM 688 C CA . ASP A 1 91 ? 7.706 4.402 -11.055 1.00 82.88 91 ASP A CA 1
ATOM 689 C C . ASP A 1 91 ? 7.664 4.110 -9.537 1.00 82.88 91 ASP A C 1
ATOM 691 O O . ASP A 1 91 ? 6.701 4.425 -8.841 1.00 82.88 91 ASP A O 1
ATOM 695 N N . LEU A 1 92 ? 8.758 3.561 -8.993 1.00 89.19 92 LEU A N 1
ATOM 696 C CA . LEU A 1 92 ? 8.964 3.330 -7.566 1.00 89.19 92 LEU A CA 1
ATOM 697 C C . LEU A 1 92 ? 8.981 4.617 -6.715 1.00 89.19 92 LEU A C 1
ATOM 699 O O . LEU A 1 92 ? 8.456 4.622 -5.607 1.00 89.19 92 LEU A O 1
ATOM 703 N N . GLN A 1 93 ? 9.536 5.716 -7.222 1.00 91.44 93 GLN A N 1
ATOM 704 C CA . GLN A 1 93 ? 9.509 7.037 -6.585 1.00 91.44 93 GLN A CA 1
ATOM 705 C C . GLN A 1 93 ? 8.088 7.584 -6.469 1.00 91.44 93 GLN A C 1
ATOM 707 O O . GLN A 1 93 ? 7.764 8.215 -5.466 1.00 91.44 93 GLN A O 1
ATOM 712 N N . VAL A 1 94 ? 7.225 7.308 -7.453 1.00 91.38 94 VAL A N 1
ATOM 713 C CA . VAL A 1 94 ? 5.801 7.666 -7.378 1.00 91.38 94 VAL A CA 1
ATOM 714 C C . VAL A 1 94 ? 5.134 6.918 -6.226 1.00 91.38 94 VAL A C 1
ATOM 716 O O . VAL A 1 94 ? 4.383 7.522 -5.464 1.00 91.38 94 VAL A O 1
ATOM 719 N N . LEU A 1 95 ? 5.452 5.631 -6.048 1.00 92.19 95 LEU A N 1
ATOM 720 C CA . LEU A 1 95 ? 4.944 4.846 -4.924 1.00 92.19 95 LEU A CA 1
ATOM 721 C C . LEU A 1 95 ? 5.469 5.351 -3.573 1.00 92.19 95 LEU A C 1
ATOM 723 O O . LEU A 1 95 ? 4.699 5.472 -2.625 1.00 92.19 95 LEU A O 1
ATOM 727 N N . ILE A 1 96 ? 6.764 5.667 -3.486 1.00 93.75 96 ILE A N 1
ATOM 728 C CA . ILE A 1 96 ? 7.374 6.234 -2.275 1.00 93.75 96 ILE A CA 1
ATOM 729 C C . ILE A 1 96 ? 6.695 7.559 -1.919 1.00 93.75 96 ILE A C 1
ATOM 731 O O . ILE A 1 96 ? 6.261 7.730 -0.783 1.00 93.75 96 ILE A O 1
ATOM 735 N N . ARG A 1 97 ? 6.532 8.461 -2.895 1.00 93.12 97 ARG A N 1
ATOM 736 C CA . ARG A 1 97 ? 5.868 9.751 -2.687 1.00 93.12 97 ARG A CA 1
ATOM 737 C C . ARG A 1 97 ? 4.418 9.572 -2.255 1.00 93.12 97 ARG A C 1
ATOM 739 O O . ARG A 1 97 ? 3.990 10.238 -1.325 1.00 93.12 97 ARG A O 1
ATOM 746 N N . TYR A 1 98 ? 3.693 8.639 -2.873 1.00 92.25 98 TYR A N 1
ATOM 747 C CA . TYR A 1 98 ? 2.333 8.292 -2.466 1.00 92.25 98 TYR A CA 1
ATOM 748 C C . TYR A 1 98 ? 2.273 7.868 -0.992 1.00 92.25 98 TYR A C 1
ATOM 750 O O . TYR A 1 98 ? 1.447 8.380 -0.248 1.00 92.25 98 TYR A O 1
ATOM 758 N N . LEU A 1 99 ? 3.165 6.981 -0.540 1.00 92.06 99 LEU A N 1
ATOM 759 C CA . LEU A 1 99 ? 3.196 6.554 0.863 1.00 92.06 99 LEU A CA 1
ATOM 760 C C . LEU A 1 99 ? 3.585 7.692 1.817 1.00 92.06 99 LEU A C 1
ATOM 762 O O . LEU A 1 99 ? 3.024 7.798 2.904 1.00 92.06 99 LEU A O 1
ATOM 766 N N . GLU A 1 100 ? 4.524 8.549 1.423 1.00 91.50 100 GLU A N 1
ATOM 767 C CA . GLU A 1 100 ? 4.931 9.718 2.210 1.00 91.50 100 GLU A CA 1
ATOM 768 C C . GLU A 1 100 ? 3.799 10.742 2.342 1.00 91.50 100 GLU A C 1
ATOM 770 O O . GLU A 1 100 ? 3.532 11.216 3.447 1.00 91.50 100 GLU A O 1
ATOM 775 N N . GLU A 1 101 ? 3.099 11.043 1.245 1.00 90.12 101 GLU A N 1
ATOM 776 C CA . GLU A 1 101 ? 1.885 11.868 1.232 1.00 90.12 101 GLU A CA 1
ATOM 777 C C . GLU A 1 101 ? 0.810 11.235 2.127 1.00 90.12 101 GLU A C 1
ATOM 779 O O . GLU A 1 101 ? 0.245 11.898 2.986 1.00 90.12 101 GLU A O 1
ATOM 784 N N . GLU A 1 102 ? 0.581 9.926 2.028 1.00 88.44 102 GLU A N 1
ATOM 785 C CA . GLU A 1 102 ? -0.392 9.214 2.863 1.00 88.44 102 GLU A CA 1
ATOM 786 C C . GLU A 1 102 ? -0.069 9.281 4.368 1.00 88.44 102 GLU A C 1
ATOM 788 O O . GLU A 1 102 ? -0.976 9.447 5.187 1.00 88.44 102 GLU A O 1
ATOM 793 N N . VAL A 1 103 ? 1.209 9.216 4.754 1.00 85.94 103 VAL A N 1
ATOM 794 C CA . VAL A 1 103 ? 1.646 9.387 6.152 1.00 85.94 103 VAL A CA 1
ATOM 795 C C . VAL A 1 103 ? 1.490 10.843 6.615 1.00 85.94 103 VAL A C 1
ATOM 797 O O . VAL A 1 103 ? 1.004 11.089 7.725 1.00 85.94 103 VAL A O 1
ATOM 800 N N . THR A 1 104 ? 1.872 11.807 5.773 1.00 81.88 104 THR A N 1
ATOM 801 C CA . THR A 1 104 ? 1.918 13.241 6.113 1.00 81.88 104 THR A CA 1
ATOM 802 C C . THR A 1 104 ? 0.555 13.935 6.014 1.00 81.88 104 THR A C 1
ATOM 804 O O . THR A 1 104 ? 0.097 14.506 7.007 1.00 81.88 104 THR A O 1
ATOM 807 N N . ASP A 1 105 ? -0.144 13.844 4.879 1.00 72.31 105 ASP A N 1
ATOM 808 C CA . ASP A 1 105 ? -1.423 14.530 4.627 1.00 72.31 105 ASP A CA 1
ATOM 809 C C . ASP A 1 105 ? -2.544 14.018 5.527 1.00 72.31 105 ASP A C 1
ATOM 811 O O . ASP A 1 105 ? -3.420 14.778 5.953 1.00 72.31 105 ASP A O 1
ATOM 815 N N . LYS A 1 106 ? -2.545 12.721 5.857 1.00 65.75 106 LYS A N 1
ATOM 816 C CA . LYS A 1 106 ? -3.580 12.161 6.738 1.00 65.75 106 LYS A CA 1
ATOM 817 C C . LYS A 1 106 ? -3.279 12.369 8.216 1.00 65.75 106 LYS A C 1
ATOM 819 O O . LYS A 1 106 ? -4.074 11.906 9.036 1.00 65.75 106 LYS A O 1
ATOM 824 N N . ALA A 1 107 ? -2.204 13.087 8.558 1.00 67.19 107 ALA A N 1
ATOM 825 C CA . ALA A 1 107 ? -1.796 13.368 9.931 1.00 67.19 107 ALA A CA 1
ATOM 826 C C . ALA A 1 107 ? -1.811 12.091 10.790 1.00 67.19 107 ALA A C 1
ATOM 828 O O . ALA A 1 107 ? -2.319 12.081 11.912 1.00 67.19 107 ALA A O 1
ATOM 829 N N . LEU A 1 108 ? -1.326 10.985 10.221 1.00 69.81 108 LEU A N 1
ATOM 830 C CA . LEU A 1 108 ? -1.431 9.649 10.808 1.00 69.81 108 LEU A CA 1
ATOM 831 C C . LEU A 1 108 ? -0.766 9.596 12.185 1.00 69.81 108 LEU A C 1
ATOM 833 O O . LEU A 1 108 ? -1.334 9.032 13.114 1.00 69.81 108 LEU A O 1
ATOM 837 N N . GLU A 1 109 ? 0.362 10.290 12.338 1.00 68.38 109 GLU A N 1
ATOM 838 C CA . GLU A 1 109 ? 1.043 10.488 13.619 1.00 68.38 109 GLU A CA 1
ATOM 839 C C . GLU A 1 109 ? 0.178 11.246 14.632 1.00 68.38 109 GLU A C 1
ATOM 841 O O . GLU A 1 109 ? -0.015 10.771 15.747 1.00 68.38 109 GLU A O 1
ATOM 846 N N . GLN A 1 110 ? -0.423 12.374 14.236 1.00 69.75 110 GLN A N 1
ATOM 847 C CA . GLN A 1 110 ? -1.295 13.156 15.122 1.00 69.75 110 GLN A CA 1
ATOM 848 C C . GLN A 1 110 ? -2.538 12.355 15.533 1.00 69.75 110 GLN A C 1
ATOM 850 O O . GLN A 1 110 ? -3.008 12.460 16.664 1.00 69.75 110 GLN A O 1
ATOM 855 N N . ARG A 1 111 ? -3.068 11.518 14.631 1.00 70.88 111 ARG A N 1
ATOM 856 C CA . ARG A 1 111 ? -4.189 10.615 14.920 1.00 70.88 111 ARG A CA 1
ATOM 857 C C . ARG A 1 111 ? -3.772 9.458 15.820 1.00 70.88 111 ARG A C 1
ATOM 859 O O . ARG A 1 111 ? -4.542 9.101 16.703 1.00 70.88 111 ARG A O 1
ATOM 866 N N . ALA A 1 112 ? -2.580 8.896 15.629 1.00 69.00 112 ALA A N 1
ATOM 867 C CA . ALA A 1 112 ? -2.019 7.868 16.503 1.00 69.00 112 ALA A CA 1
ATOM 868 C C . ALA A 1 112 ? -1.803 8.409 17.922 1.00 69.00 112 ALA A C 1
ATOM 870 O O . ALA A 1 112 ? -2.165 7.761 18.902 1.00 69.00 112 ALA A O 1
ATOM 871 N N . GLU A 1 113 ? -1.291 9.631 18.040 1.00 70.31 113 GLU A N 1
ATOM 872 C CA . GLU A 1 113 ? -1.100 10.306 19.321 1.00 70.31 113 GLU A CA 1
ATOM 873 C C . GLU A 1 113 ? -2.436 10.645 19.996 1.00 70.31 113 GLU A C 1
ATOM 875 O O . GLU A 1 113 ? -2.623 10.393 21.188 1.00 70.31 113 GLU A O 1
ATOM 880 N N . ALA A 1 114 ? -3.418 11.128 19.235 1.00 69.25 114 ALA A N 1
ATOM 881 C CA . ALA A 1 114 ? -4.741 11.417 19.777 1.00 69.25 114 ALA A CA 1
ATOM 882 C C . ALA A 1 114 ? -5.590 10.150 20.049 1.00 69.25 114 ALA A C 1
ATOM 884 O O . ALA A 1 114 ? -6.488 10.164 20.893 1.00 69.25 114 ALA A O 1
ATOM 885 N N . TRP A 1 115 ? -5.261 9.016 19.423 1.00 69.69 115 TRP A N 1
ATOM 886 C CA . TRP A 1 115 ? -5.779 7.702 19.813 1.00 69.69 115 TRP A CA 1
ATOM 887 C C . TRP A 1 115 ? -5.238 7.274 21.182 1.00 69.69 115 TRP A C 1
ATOM 889 O O . TRP A 1 115 ? -6.011 6.833 22.032 1.00 69.69 115 TRP A O 1
ATOM 899 N N . LYS A 1 116 ? -3.939 7.489 21.453 1.00 68.56 116 LYS A N 1
ATOM 900 C CA . LYS A 1 116 ? -3.346 7.244 22.784 1.00 68.56 116 LYS A CA 1
ATOM 901 C C . LYS A 1 116 ? -3.984 8.093 23.880 1.00 68.56 116 LYS A C 1
ATOM 903 O O . LYS A 1 116 ? -4.087 7.635 25.015 1.00 68.56 116 LYS A O 1
ATOM 908 N N . SER A 1 117 ? -4.430 9.307 23.556 1.00 73.00 117 SER A N 1
ATOM 909 C CA . SER A 1 117 ? -5.127 10.176 24.509 1.00 73.00 117 SER A CA 1
ATOM 910 C C . SER A 1 117 ? -6.613 9.831 24.703 1.00 73.00 117 SER A C 1
ATOM 912 O O . SER A 1 117 ? -7.281 10.470 25.515 1.00 73.00 117 SER A O 1
ATOM 914 N N . GLY A 1 118 ? -7.130 8.796 24.024 1.00 64.00 118 GLY A N 1
ATOM 915 C CA . GLY A 1 118 ? -8.488 8.276 24.214 1.00 64.00 118 GLY A CA 1
ATOM 916 C C . GLY A 1 118 ? -9.575 9.002 23.415 1.00 64.00 118 GLY A C 1
ATOM 917 O O . GLY A 1 118 ? -10.763 8.840 23.703 1.00 64.00 118 GLY A O 1
ATOM 918 N N . VAL A 1 119 ? -9.210 9.800 22.408 1.00 61.16 119 VAL A N 1
ATOM 919 C CA . VAL A 1 119 ? -10.175 10.523 21.569 1.00 61.16 119 VAL A CA 1
ATOM 920 C C . VAL A 1 119 ? -10.656 9.608 20.435 1.00 61.16 119 VAL A C 1
ATOM 922 O O . VAL A 1 119 ? -10.049 9.511 19.374 1.00 61.16 119 VAL A O 1
ATOM 925 N N . SER A 1 120 ? -11.785 8.928 20.651 1.00 55.44 120 SER A N 1
ATOM 926 C CA . SER A 1 120 ? -12.312 7.850 19.786 1.00 55.44 120 SER A CA 1
ATOM 927 C C . SER A 1 120 ? -12.771 8.262 18.364 1.00 55.44 120 SER A C 1
ATOM 929 O O . SER A 1 120 ? -13.245 7.413 17.612 1.00 55.44 120 SER A O 1
ATOM 931 N N . GLY A 1 121 ? -12.661 9.534 17.962 1.00 57.19 121 GLY A N 1
ATOM 932 C CA . GLY A 1 121 ? -13.335 10.079 16.767 1.00 57.19 121 GLY A CA 1
ATOM 933 C C . GLY A 1 121 ? -12.506 10.232 15.481 1.00 57.19 121 GLY A C 1
ATOM 934 O O . GLY A 1 121 ? -12.993 10.817 14.516 1.00 57.19 121 GLY A O 1
ATOM 935 N N . LEU A 1 122 ? -11.251 9.777 15.437 1.00 57.28 122 LEU A N 1
ATOM 936 C CA . LEU A 1 122 ? -10.280 10.287 14.447 1.00 57.28 122 LEU A CA 1
ATOM 937 C C . LEU A 1 122 ? -10.267 9.609 13.069 1.00 57.28 122 LEU A C 1
ATOM 939 O O . LEU A 1 122 ? -9.689 10.163 12.135 1.00 57.28 122 LEU A O 1
ATOM 943 N N . LEU A 1 123 ? -10.903 8.447 12.903 1.00 62.22 123 LEU A N 1
ATOM 944 C CA . LEU A 1 123 ? -10.946 7.722 11.625 1.00 62.22 123 LEU A CA 1
ATOM 945 C C . LEU A 1 123 ? -12.376 7.600 11.091 1.00 62.22 123 LEU A C 1
ATOM 947 O O . LEU A 1 123 ? -12.851 6.514 10.804 1.00 62.22 123 LEU A O 1
ATOM 951 N N . THR A 1 124 ? -13.077 8.716 10.915 1.00 60.50 124 THR A N 1
ATOM 952 C CA . THR A 1 124 ? -14.423 8.740 10.315 1.00 60.50 124 THR A CA 1
ATOM 953 C C . THR A 1 124 ? -14.356 8.829 8.785 1.00 60.50 124 THR A C 1
ATOM 955 O O . THR A 1 124 ? -14.830 9.780 8.165 1.00 60.50 124 THR A O 1
ATOM 958 N N . ARG A 1 125 ? -13.771 7.821 8.122 1.00 60.72 125 ARG A N 1
ATOM 959 C CA . ARG A 1 125 ? -13.875 7.682 6.656 1.00 60.72 125 ARG A CA 1
ATOM 960 C C . ARG A 1 125 ? -14.986 6.675 6.354 1.00 60.72 125 ARG A C 1
ATOM 962 O O . ARG A 1 125 ? -14.886 5.514 6.724 1.00 60.72 125 ARG A O 1
ATOM 969 N N . ARG A 1 126 ? -16.053 7.121 5.679 1.00 58.56 126 ARG A N 1
ATOM 970 C CA . ARG A 1 126 ? -17.241 6.313 5.301 1.00 58.56 126 ARG A CA 1
ATOM 971 C C . ARG A 1 126 ? -18.167 5.876 6.453 1.00 58.56 126 ARG A C 1
ATOM 973 O O . ARG A 1 126 ? -18.854 4.869 6.323 1.00 58.56 126 ARG A O 1
ATOM 980 N N . GLY A 1 127 ? -18.216 6.627 7.555 1.00 65.62 127 GLY A N 1
ATOM 981 C CA . GLY A 1 127 ? -19.129 6.326 8.671 1.00 65.62 127 GLY A CA 1
ATOM 982 C C . GLY A 1 127 ? -18.763 5.064 9.459 1.00 65.62 127 GLY A C 1
ATOM 983 O O . GLY A 1 127 ? -19.611 4.498 10.141 1.00 65.62 127 GLY A O 1
ATOM 984 N N . MET A 1 128 ? -17.513 4.614 9.343 1.00 73.31 128 MET A N 1
ATOM 985 C CA . MET A 1 128 ? -16.929 3.589 10.202 1.00 73.31 128 MET A CA 1
ATOM 986 C C . MET A 1 128 ? -16.083 4.274 11.274 1.00 73.31 128 MET A C 1
ATOM 988 O O . MET A 1 128 ? -15.485 5.313 11.006 1.00 73.31 128 MET A O 1
ATOM 992 N N . GLU A 1 129 ? -16.044 3.703 12.474 1.00 76.81 129 GLU A N 1
ATOM 993 C CA . GLU A 1 129 ? -15.273 4.219 13.607 1.00 76.81 129 GLU A CA 1
ATOM 994 C C . GLU A 1 129 ? -14.352 3.130 14.172 1.00 76.81 129 GLU A C 1
ATOM 996 O O . GLU A 1 129 ? -14.588 1.929 13.997 1.00 76.81 129 GLU A O 1
ATOM 1001 N N . GLY A 1 130 ? -13.282 3.562 14.842 1.00 82.38 130 GLY A N 1
ATOM 1002 C CA . GLY A 1 130 ? -12.325 2.682 15.510 1.00 82.38 130 GLY A CA 1
ATOM 1003 C C . GLY A 1 130 ? -11.572 1.744 14.561 1.00 82.38 130 GLY A C 1
ATOM 1004 O O . GLY A 1 130 ? -11.165 2.131 13.463 1.00 82.38 130 GLY A O 1
ATOM 1005 N N . GLN A 1 131 ? -11.388 0.495 14.994 1.00 85.75 131 GLN A N 1
ATOM 1006 C CA . GLN A 1 131 ? -10.542 -0.491 14.314 1.00 85.75 131 GLN A CA 1
ATOM 1007 C C . GLN A 1 131 ? -11.016 -0.835 12.895 1.00 85.75 131 GLN A C 1
ATOM 1009 O O . GLN A 1 131 ? -10.195 -1.025 12.006 1.00 85.75 131 GLN A O 1
ATOM 1014 N N . ASN A 1 132 ? -12.328 -0.853 12.642 1.00 86.19 132 ASN A N 1
ATOM 1015 C CA . ASN A 1 132 ? -12.864 -1.175 11.313 1.00 86.19 132 ASN A CA 1
ATOM 1016 C C . ASN A 1 132 ? -12.489 -0.118 10.265 1.00 86.19 132 ASN A C 1
ATOM 1018 O O . ASN A 1 132 ? -12.256 -0.443 9.098 1.00 86.19 132 ASN A O 1
ATOM 1022 N N . ALA A 1 133 ? -12.430 1.153 10.674 1.00 86.00 133 ALA A N 1
ATOM 1023 C CA . ALA A 1 133 ? -11.996 2.227 9.793 1.00 86.00 133 ALA A CA 1
ATOM 1024 C C . ALA A 1 133 ? -10.498 2.122 9.486 1.00 86.00 133 ALA A C 1
ATOM 1026 O O . ALA A 1 133 ? -10.100 2.321 8.338 1.00 86.00 133 ALA A O 1
ATOM 1027 N N . LEU A 1 134 ? -9.689 1.750 10.485 1.00 87.19 134 LEU A N 1
ATOM 1028 C CA . LEU A 1 134 ? -8.268 1.469 10.295 1.00 87.19 134 LEU A CA 1
ATOM 1029 C C . LEU A 1 134 ? -8.056 0.277 9.361 1.00 87.19 134 LEU A C 1
ATOM 1031 O O . LEU A 1 134 ? -7.333 0.408 8.385 1.00 87.19 134 LEU A O 1
ATOM 1035 N N . ASP A 1 135 ? -8.730 -0.847 9.592 1.00 90.88 135 ASP A N 1
ATOM 1036 C CA . ASP A 1 135 ? -8.606 -2.029 8.737 1.00 90.88 135 ASP A CA 1
ATOM 1037 C C . ASP A 1 135 ? -9.005 -1.716 7.289 1.00 90.88 135 ASP A C 1
ATOM 1039 O O . ASP A 1 135 ? -8.325 -2.124 6.353 1.00 90.88 135 ASP A O 1
ATOM 1043 N N . THR A 1 136 ? -10.082 -0.948 7.089 1.00 90.44 136 THR A N 1
ATOM 1044 C CA . THR A 1 136 ? -10.488 -0.499 5.748 1.00 90.44 136 THR A CA 1
ATOM 1045 C C . THR A 1 136 ? -9.399 0.351 5.104 1.00 90.44 136 THR A C 1
ATOM 1047 O O . THR A 1 136 ? -9.105 0.198 3.922 1.00 90.44 136 THR A O 1
ATOM 1050 N N . TYR A 1 137 ? -8.789 1.242 5.879 1.00 89.19 137 TYR A N 1
ATOM 1051 C CA . TYR A 1 137 ? -7.718 2.096 5.398 1.00 89.19 137 TYR A CA 1
ATOM 1052 C C . TYR A 1 137 ? -6.450 1.299 5.048 1.00 89.19 137 TYR A C 1
ATOM 1054 O O . TYR A 1 137 ? -5.897 1.486 3.967 1.00 89.19 137 TYR A O 1
ATOM 1062 N N . VAL A 1 138 ? -6.040 0.348 5.890 1.00 92.25 138 VAL A N 1
ATOM 1063 C CA . VAL A 1 138 ? -4.936 -0.576 5.588 1.00 92.25 138 VAL A CA 1
ATOM 1064 C C . VAL A 1 138 ? -5.241 -1.373 4.319 1.00 92.25 138 VAL A C 1
ATOM 1066 O O . VAL A 1 138 ? -4.377 -1.483 3.454 1.00 92.25 138 VAL A O 1
ATOM 1069 N N . ALA A 1 139 ? -6.472 -1.864 4.155 1.00 94.38 139 ALA A N 1
ATOM 1070 C CA . ALA A 1 139 ? -6.887 -2.592 2.957 1.00 94.38 139 ALA A CA 1
ATOM 1071 C C . ALA A 1 139 ? -6.771 -1.746 1.678 1.00 94.38 139 ALA A C 1
ATOM 1073 O O . ALA A 1 139 ? -6.425 -2.279 0.623 1.00 94.38 139 ALA A O 1
ATOM 1074 N N . GLU A 1 140 ? -7.067 -0.442 1.758 1.00 92.69 140 GLU A N 1
ATOM 1075 C CA . GLU A 1 140 ? -6.894 0.503 0.647 1.00 92.69 140 GLU A CA 1
ATOM 1076 C C . GLU A 1 140 ? -5.403 0.674 0.298 1.00 92.69 140 GLU A C 1
ATOM 1078 O O . GLU A 1 140 ? -5.046 0.589 -0.878 1.00 92.69 140 GLU A O 1
ATOM 1083 N N . ILE A 1 141 ? -4.528 0.834 1.299 1.00 93.56 141 ILE A N 1
ATOM 1084 C CA . ILE A 1 141 ? -3.074 0.958 1.091 1.00 93.56 141 ILE A CA 1
ATOM 1085 C C . ILE A 1 141 ? -2.478 -0.334 0.518 1.00 93.56 141 ILE A C 1
ATOM 1087 O O . ILE A 1 141 ? -1.726 -0.292 -0.454 1.00 93.56 141 ILE A O 1
ATOM 1091 N N . VAL A 1 142 ? -2.834 -1.495 1.074 1.00 95.00 142 VAL A N 1
ATOM 1092 C CA . VAL A 1 142 ? -2.359 -2.798 0.587 1.00 95.00 142 VAL A CA 1
ATOM 1093 C C . VAL A 1 142 ? -2.835 -3.054 -0.842 1.00 95.00 142 VAL A C 1
ATOM 1095 O O . VAL A 1 142 ? -2.054 -3.540 -1.657 1.00 95.00 142 VAL A O 1
ATOM 1098 N N . ALA A 1 143 ? -4.075 -2.687 -1.186 1.00 95.44 143 ALA A N 1
ATOM 1099 C CA . ALA A 1 143 ? -4.562 -2.781 -2.562 1.00 95.44 143 ALA A CA 1
ATOM 1100 C C . ALA A 1 143 ? -3.748 -1.895 -3.516 1.00 95.44 143 ALA A C 1
ATOM 1102 O O . ALA A 1 143 ? -3.314 -2.376 -4.560 1.00 95.44 143 ALA A O 1
ATOM 1103 N N . ALA A 1 144 ? -3.494 -0.638 -3.137 1.00 94.38 144 ALA A N 1
ATOM 1104 C CA . ALA A 1 144 ? -2.691 0.284 -3.938 1.00 94.38 144 ALA A CA 1
ATOM 1105 C C . ALA A 1 144 ? -1.260 -0.235 -4.152 1.00 94.38 144 ALA A C 1
ATOM 1107 O O . ALA A 1 144 ? -0.743 -0.174 -5.266 1.00 94.38 144 ALA A O 1
ATOM 1108 N N . LEU A 1 145 ? -0.646 -0.801 -3.108 1.00 94.81 145 LEU A N 1
ATOM 1109 C CA . LEU A 1 145 ? 0.668 -1.430 -3.199 1.00 94.81 145 LEU A CA 1
ATOM 1110 C C . LEU A 1 145 ? 0.642 -2.662 -4.103 1.00 94.81 145 LEU A C 1
ATOM 1112 O O . LEU A 1 145 ? 1.467 -2.778 -4.995 1.00 94.81 145 LEU A O 1
ATOM 1116 N N . ARG A 1 146 ? -0.313 -3.574 -3.925 1.00 95.44 146 ARG A N 1
ATOM 1117 C CA . ARG A 1 146 ? -0.408 -4.805 -4.722 1.00 95.44 146 ARG A CA 1
ATOM 1118 C C . ARG A 1 146 ? -0.627 -4.530 -6.208 1.00 95.44 146 ARG A C 1
ATOM 1120 O O . ARG A 1 146 ? -0.033 -5.210 -7.045 1.00 95.44 146 ARG A O 1
ATOM 1127 N N . ASP A 1 147 ? -1.488 -3.567 -6.521 1.00 94.56 147 ASP A N 1
ATOM 1128 C CA . ASP A 1 147 ? -1.874 -3.235 -7.893 1.00 94.56 147 ASP A CA 1
ATOM 1129 C C . ASP A 1 147 ? -0.819 -2.357 -8.598 1.00 94.56 147 ASP A C 1
ATOM 1131 O O . ASP A 1 147 ? -0.931 -2.085 -9.797 1.00 94.56 147 ASP A O 1
ATOM 1135 N N . PHE A 1 148 ? 0.239 -1.955 -7.885 1.00 94.38 148 PHE A N 1
ATOM 1136 C CA . PHE A 1 148 ? 1.374 -1.247 -8.457 1.00 94.38 148 PHE A CA 1
ATOM 1137 C C . PHE A 1 148 ? 2.072 -2.098 -9.545 1.00 94.38 148 PHE A C 1
ATOM 1139 O O . PHE A 1 148 ? 2.309 -3.298 -9.355 1.00 94.38 148 PHE A O 1
ATOM 1146 N N . PRO A 1 149 ? 2.442 -1.514 -10.701 1.00 93.38 149 PRO A N 1
ATOM 1147 C CA . PRO A 1 149 ? 2.974 -2.252 -11.845 1.00 93.38 149 PRO A CA 1
ATOM 1148 C C . PRO A 1 149 ? 4.459 -2.626 -11.677 1.00 93.38 149 PRO A C 1
ATOM 1150 O O . PRO A 1 1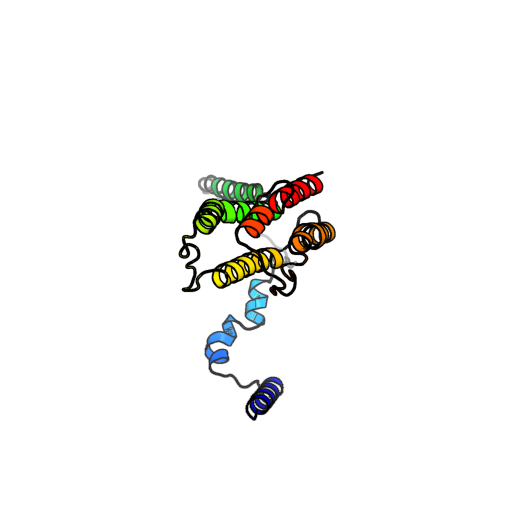49 ? 5.298 -2.268 -12.499 1.00 93.38 149 PRO A O 1
ATOM 1153 N N . TYR A 1 150 ? 4.800 -3.419 -10.656 1.00 92.62 150 TYR A N 1
ATOM 1154 C CA . TYR A 1 150 ? 6.185 -3.826 -10.363 1.00 92.62 150 TYR A CA 1
ATOM 1155 C C . TYR A 1 150 ? 6.914 -4.447 -11.563 1.00 92.62 150 TYR A C 1
ATOM 1157 O O . TYR A 1 150 ? 8.118 -4.287 -11.721 1.00 92.62 150 TYR A O 1
ATOM 1165 N N . LEU A 1 151 ? 6.194 -5.166 -12.427 1.00 90.38 151 LEU A N 1
ATOM 1166 C CA . LEU A 1 151 ? 6.787 -5.843 -13.585 1.00 90.38 151 LEU A CA 1
ATOM 1167 C C . LEU A 1 151 ? 7.192 -4.882 -14.713 1.00 90.38 151 LEU A C 1
ATOM 1169 O O . LEU A 1 151 ? 7.924 -5.301 -15.606 1.00 90.38 151 LEU A O 1
ATOM 1173 N N . SER A 1 152 ? 6.706 -3.640 -14.676 1.00 89.81 152 SER A N 1
ATOM 1174 C CA . SER A 1 152 ? 7.023 -2.590 -15.647 1.00 89.81 152 SER A CA 1
ATOM 1175 C C . SER A 1 152 ? 8.205 -1.720 -15.219 1.00 89.81 152 SER A C 1
ATOM 1177 O O . SER A 1 152 ? 8.558 -0.799 -15.951 1.00 89.81 152 SER A O 1
ATOM 1179 N N . LEU A 1 153 ? 8.835 -2.013 -14.073 1.00 89.94 153 LEU A N 1
ATOM 1180 C CA . LEU A 1 153 ? 10.011 -1.274 -13.621 1.00 89.94 153 LEU A CA 1
ATOM 1181 C C . LEU A 1 153 ? 11.147 -1.346 -14.659 1.00 89.94 153 LEU A C 1
ATOM 1183 O O . LEU A 1 153 ? 11.356 -2.398 -15.276 1.00 89.94 153 LEU A O 1
ATOM 1187 N N . PRO A 1 154 ? 11.924 -0.261 -14.831 1.00 87.81 154 PRO A N 1
ATOM 1188 C CA . PRO A 1 154 ? 12.949 -0.173 -15.871 1.00 87.81 154 PRO A CA 1
ATOM 1189 C C . PRO A 1 154 ? 14.076 -1.205 -15.711 1.00 87.81 154 PRO A C 1
ATOM 1191 O O . PRO A 1 154 ? 14.708 -1.581 -16.695 1.00 87.81 154 PRO A O 1
ATOM 1194 N N . GLN A 1 155 ? 14.293 -1.713 -14.497 1.00 89.25 155 GLN A N 1
ATOM 1195 C CA . GLN A 1 155 ? 15.272 -2.759 -14.183 1.00 89.25 155 GLN A CA 1
ATOM 1196 C C . GLN A 1 155 ? 14.787 -4.175 -14.534 1.00 89.25 155 GLN A C 1
ATOM 1198 O O . GLN A 1 155 ? 15.529 -5.147 -14.401 1.00 89.25 155 GLN A O 1
ATOM 1203 N N . GLY A 1 156 ? 13.547 -4.305 -15.007 1.00 92.00 156 GLY A N 1
ATOM 1204 C CA . GLY A 1 156 ? 12.977 -5.552 -15.487 1.00 92.00 156 GLY A CA 1
ATOM 1205 C C . GLY A 1 156 ? 12.180 -6.329 -14.441 1.00 92.00 156 GLY A C 1
ATOM 1206 O O . GLY A 1 156 ? 11.971 -5.923 -13.297 1.00 92.00 156 GLY A O 1
ATOM 1207 N N . ARG A 1 157 ? 11.697 -7.494 -14.878 1.00 92.69 157 ARG A N 1
ATOM 1208 C CA . ARG A 1 157 ? 10.695 -8.285 -14.157 1.00 92.69 157 ARG A CA 1
ATOM 1209 C C . ARG A 1 157 ? 11.185 -8.811 -12.806 1.00 92.69 157 ARG A C 1
ATOM 1211 O O . ARG A 1 157 ? 10.394 -8.878 -11.866 1.00 92.69 157 ARG A O 1
ATOM 1218 N N . ASP A 1 158 ? 12.452 -9.205 -12.727 1.00 94.94 158 ASP A N 1
ATOM 1219 C CA . ASP A 1 158 ? 13.023 -9.836 -11.533 1.00 94.94 158 ASP A CA 1
ATOM 1220 C C . ASP A 1 158 ? 13.237 -8.815 -10.414 1.00 94.94 158 ASP A C 1
ATOM 1222 O O . ASP A 1 158 ? 12.876 -9.084 -9.271 1.00 94.94 158 ASP A O 1
ATOM 1226 N N . ALA A 1 159 ? 13.689 -7.605 -10.761 1.00 93.31 159 ALA A N 1
ATOM 1227 C CA . ALA A 1 159 ? 13.739 -6.468 -9.846 1.00 93.31 159 ALA A CA 1
ATOM 1228 C C . ALA A 1 159 ? 12.349 -6.141 -9.280 1.00 93.31 159 ALA A C 1
ATOM 1230 O O . ALA A 1 159 ? 12.184 -6.002 -8.071 1.00 93.31 159 ALA A O 1
ATOM 1231 N N . GLY A 1 160 ? 11.329 -6.102 -10.142 1.00 94.38 160 GLY A N 1
ATOM 1232 C CA . GLY A 1 160 ? 9.942 -5.908 -9.723 1.00 94.38 160 GLY A CA 1
ATOM 1233 C C . GLY A 1 160 ? 9.436 -6.957 -8.741 1.00 94.38 160 GLY A C 1
ATOM 1234 O O . GLY A 1 160 ? 8.828 -6.618 -7.727 1.00 94.38 160 GLY A O 1
ATOM 1235 N N . ARG A 1 161 ? 9.702 -8.237 -9.021 1.00 95.56 161 ARG A N 1
ATOM 1236 C CA . ARG A 1 161 ? 9.345 -9.335 -8.112 1.00 95.56 161 ARG A CA 1
ATOM 1237 C C . ARG A 1 161 ? 10.066 -9.217 -6.780 1.00 95.56 161 ARG A C 1
ATOM 1239 O O . ARG A 1 161 ? 9.419 -9.358 -5.754 1.00 95.56 161 ARG A O 1
ATOM 1246 N N . TRP A 1 162 ? 11.359 -8.906 -6.797 1.00 96.19 162 TRP A N 1
ATOM 1247 C CA . TRP A 1 162 ? 12.140 -8.705 -5.581 1.00 96.19 162 TRP A CA 1
ATOM 1248 C C . TRP A 1 162 ? 11.561 -7.578 -4.714 1.00 96.19 162 TRP A C 1
ATOM 1250 O O . TRP A 1 162 ? 11.291 -7.798 -3.538 1.00 96.19 162 TRP A O 1
ATOM 1260 N N . VAL A 1 163 ? 11.265 -6.406 -5.289 1.00 96.06 163 VAL A N 1
ATOM 1261 C CA . VAL A 1 163 ? 10.638 -5.307 -4.534 1.00 96.06 163 VAL A CA 1
ATOM 1262 C C . VAL A 1 163 ? 9.282 -5.734 -3.967 1.00 96.06 163 VAL A C 1
ATOM 1264 O O . VAL A 1 163 ? 8.993 -5.507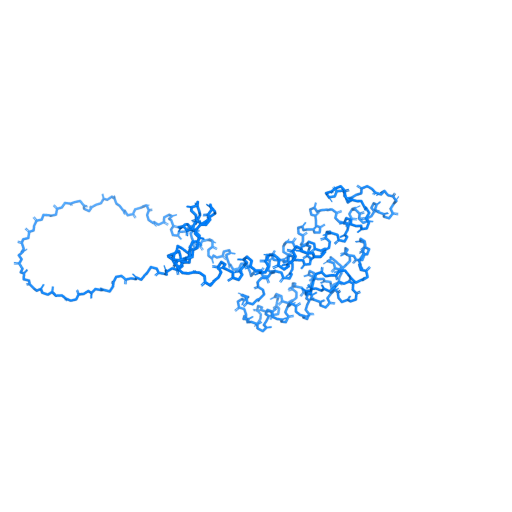 -2.795 1.00 96.06 163 VAL A O 1
ATOM 1267 N N . ARG A 1 164 ? 8.431 -6.370 -4.771 1.00 96.19 164 ARG A N 1
ATOM 1268 C CA . ARG A 1 164 ? 7.097 -6.764 -4.313 1.00 96.19 164 ARG A CA 1
ATOM 1269 C C . ARG A 1 164 ? 7.151 -7.825 -3.211 1.00 96.19 164 ARG A C 1
ATOM 1271 O O . ARG A 1 164 ? 6.480 -7.666 -2.197 1.00 96.19 164 ARG A O 1
ATOM 1278 N N . ASP A 1 165 ? 7.923 -8.885 -3.418 1.00 96.44 165 ASP A N 1
ATOM 1279 C CA . ASP A 1 165 ? 7.861 -10.098 -2.601 1.00 96.44 165 ASP A CA 1
ATOM 1280 C C . ASP A 1 165 ? 8.782 -9.986 -1.370 1.00 96.44 165 ASP A C 1
ATOM 1282 O O . ASP A 1 165 ? 8.357 -10.298 -0.261 1.00 96.44 165 ASP A O 1
ATOM 1286 N N . GLU A 1 166 ? 10.003 -9.466 -1.536 1.00 95.94 166 GLU A N 1
ATOM 1287 C CA . GLU A 1 166 ? 11.008 -9.387 -0.461 1.00 95.94 166 GLU A CA 1
ATOM 1288 C C . GLU A 1 166 ? 10.956 -8.063 0.311 1.00 95.94 166 GLU A C 1
ATOM 1290 O O . GLU A 1 166 ? 11.305 -8.021 1.487 1.00 95.94 166 GLU A O 1
ATOM 1295 N N . ILE A 1 167 ? 10.533 -6.963 -0.326 1.00 95.12 167 ILE A N 1
ATOM 1296 C CA . ILE A 1 167 ? 10.505 -5.649 0.334 1.00 95.12 167 ILE A CA 1
ATOM 1297 C C . ILE A 1 167 ? 9.116 -5.313 0.861 1.00 95.12 167 ILE A C 1
ATOM 1299 O O . ILE A 1 167 ? 8.980 -4.993 2.039 1.00 95.12 167 ILE A O 1
ATOM 1303 N N . VAL A 1 168 ? 8.091 -5.358 0.007 1.00 95.56 168 VAL A N 1
ATOM 1304 C CA . VAL A 1 168 ? 6.743 -4.905 0.374 1.00 95.56 168 VAL A CA 1
ATOM 1305 C C . VAL A 1 168 ? 5.984 -5.991 1.127 1.00 95.56 168 VAL A C 1
ATOM 1307 O O . VAL A 1 168 ? 5.568 -5.756 2.257 1.00 95.56 168 VAL A O 1
ATOM 1310 N N . ALA A 1 169 ? 5.818 -7.180 0.543 1.00 95.50 169 ALA A N 1
ATOM 1311 C CA . ALA A 1 169 ? 4.991 -8.236 1.126 1.00 95.50 169 ALA A CA 1
ATOM 1312 C C . ALA A 1 169 ? 5.512 -8.703 2.494 1.00 95.50 169 ALA A C 1
ATOM 1314 O O . ALA A 1 169 ? 4.712 -8.905 3.405 1.00 95.50 169 ALA A O 1
ATOM 1315 N N . GLN A 1 170 ? 6.836 -8.791 2.664 1.00 95.06 170 GLN A N 1
ATOM 1316 C CA . GLN A 1 170 ? 7.463 -9.172 3.933 1.00 95.06 170 GLN A CA 1
ATOM 1317 C C . GLN A 1 170 ? 7.088 -8.237 5.093 1.00 95.06 170 GLN A C 1
ATOM 1319 O O . GLN A 1 170 ? 6.976 -8.665 6.236 1.00 95.06 170 GLN A O 1
ATOM 1324 N N . VAL A 1 171 ? 6.869 -6.948 4.824 1.00 94.44 171 VAL A N 1
ATOM 1325 C CA . VAL A 1 171 ? 6.525 -5.980 5.874 1.00 94.44 171 VAL A CA 1
ATOM 1326 C C . VAL A 1 171 ? 5.120 -6.233 6.440 1.00 94.44 171 VAL A C 1
ATOM 1328 O O . VAL A 1 171 ? 4.857 -5.924 7.598 1.00 94.44 171 VAL A O 1
ATOM 1331 N N . PHE A 1 172 ? 4.230 -6.833 5.650 1.00 94.56 172 PHE A N 1
ATOM 1332 C CA . PHE A 1 172 ? 2.864 -7.162 6.061 1.00 94.56 172 PHE A CA 1
ATOM 1333 C C . PHE A 1 172 ? 2.717 -8.576 6.633 1.00 94.56 172 PHE A C 1
ATOM 1335 O O . PHE A 1 172 ? 1.606 -8.963 7.012 1.00 94.56 172 PHE A O 1
ATOM 1342 N N . GLU A 1 173 ? 3.814 -9.335 6.710 1.00 93.00 173 GLU A N 1
ATOM 1343 C CA . GLU A 1 173 ? 3.822 -10.692 7.249 1.00 93.00 173 GLU A CA 1
ATOM 1344 C C . GLU A 1 173 ? 3.190 -10.717 8.657 1.00 93.00 173 GLU A C 1
ATOM 1346 O O . GLU A 1 173 ? 3.254 -9.749 9.421 1.00 93.00 173 GLU A O 1
ATOM 1351 N N . ASP A 1 174 ? 2.460 -11.792 8.955 1.00 94.38 174 ASP A N 1
ATOM 1352 C CA . ASP A 1 174 ? 1.657 -12.011 10.173 1.00 94.38 174 ASP A CA 1
ATOM 1353 C C . ASP A 1 174 ? 0.422 -11.114 10.384 1.00 94.38 174 ASP A C 1
ATOM 1355 O O . ASP A 1 174 ? -0.517 -11.503 11.089 1.00 94.38 174 ASP A O 1
ATOM 1359 N N . HIS A 1 175 ? 0.358 -9.940 9.756 1.00 94.25 175 HIS A N 1
ATOM 1360 C CA . HIS A 1 175 ? -0.704 -8.961 10.010 1.00 94.25 175 HIS A CA 1
ATOM 1361 C C . HIS A 1 175 ? -1.732 -8.923 8.881 1.00 94.25 175 HIS A C 1
ATOM 1363 O O . HIS A 1 175 ? -2.944 -8.844 9.141 1.00 94.25 175 HIS A O 1
ATOM 1369 N N . TRP A 1 176 ? -1.264 -9.034 7.635 1.00 96.19 176 TRP A N 1
ATOM 1370 C CA . TRP A 1 176 ? -2.088 -8.912 6.442 1.00 96.19 176 TRP A CA 1
ATOM 1371 C C . TRP A 1 176 ? -1.593 -9.816 5.310 1.00 96.19 176 TRP A C 1
ATOM 1373 O O . TRP A 1 176 ? -0.433 -9.771 4.915 1.00 96.19 176 TRP A O 1
ATOM 1383 N N . ASP A 1 177 ? -2.491 -10.610 4.730 1.00 96.38 177 ASP A N 1
ATOM 1384 C CA . ASP A 1 177 ? -2.196 -11.348 3.503 1.00 96.38 177 ASP A CA 1
ATOM 1385 C C . ASP A 1 177 ? -2.169 -10.361 2.331 1.00 96.38 177 ASP A C 1
ATOM 1387 O O . ASP A 1 177 ? -3.216 -9.941 1.824 1.00 96.38 177 ASP A O 1
ATOM 1391 N N . PHE A 1 178 ? -0.958 -9.970 1.935 1.00 96.31 178 PHE A N 1
ATOM 1392 C CA . PHE A 1 178 ? -0.704 -8.978 0.894 1.00 96.31 178 PHE A CA 1
ATOM 1393 C C . PHE A 1 178 ? -1.351 -9.345 -0.453 1.00 96.31 178 PHE A C 1
ATOM 1395 O O . PHE A 1 178 ? -1.937 -8.491 -1.119 1.00 96.31 178 PHE A O 1
ATOM 1402 N N . TYR A 1 179 ? -1.308 -10.618 -0.853 1.00 95.31 179 TYR A N 1
ATOM 1403 C CA . TYR A 1 179 ? -1.765 -11.040 -2.181 1.00 95.31 179 TYR A CA 1
ATOM 1404 C C . TYR A 1 179 ? -3.288 -11.101 -2.271 1.00 95.31 179 TYR A C 1
ATOM 1406 O O . TYR A 1 179 ? -3.881 -10.641 -3.253 1.00 95.31 179 TYR A O 1
ATOM 1414 N N . ASN A 1 180 ? -3.930 -11.624 -1.225 1.00 96.25 180 ASN A N 1
ATOM 1415 C CA . ASN A 1 180 ? -5.386 -11.731 -1.171 1.00 96.25 180 ASN A CA 1
ATOM 1416 C C . ASN A 1 180 ? -6.059 -10.475 -0.601 1.00 96.25 180 ASN A C 1
ATOM 1418 O O . ASN A 1 180 ? -7.287 -10.402 -0.584 1.00 96.25 180 ASN A O 1
ATOM 1422 N N . ASN A 1 181 ? -5.268 -9.495 -0.149 1.00 95.81 181 ASN A N 1
ATOM 1423 C CA . ASN A 1 181 ? -5.722 -8.321 0.589 1.00 95.81 181 ASN A CA 1
ATOM 1424 C C . ASN A 1 181 ? -6.660 -8.702 1.749 1.00 95.81 181 ASN A C 1
ATOM 1426 O O . ASN A 1 181 ? -7.762 -8.167 1.894 1.00 95.81 181 ASN A O 1
ATOM 1430 N N . LYS A 1 182 ? -6.248 -9.697 2.541 1.00 96.12 182 LYS A N 1
ATOM 1431 C CA . LYS A 1 182 ? -7.067 -10.250 3.619 1.00 96.12 182 LYS A CA 1
ATOM 1432 C C . LYS A 1 182 ? -6.417 -9.983 4.970 1.00 96.12 182 LYS A C 1
ATOM 1434 O O . LYS A 1 182 ? -5.282 -10.380 5.215 1.00 96.12 182 LYS A O 1
ATOM 1439 N N . LYS A 1 183 ? -7.187 -9.384 5.877 1.00 95.25 183 LYS A N 1
ATOM 1440 C CA . LYS A 1 183 ? -6.794 -9.210 7.277 1.00 95.25 183 LYS A CA 1
ATOM 1441 C C . LYS A 1 183 ? -6.531 -10.571 7.935 1.00 95.25 183 LYS A C 1
ATOM 1443 O O . LYS A 1 183 ? -7.386 -11.459 7.870 1.00 95.25 183 LYS A O 1
ATOM 1448 N N . LEU A 1 184 ? -5.376 -10.709 8.588 1.00 95.00 184 LEU A N 1
ATOM 1449 C CA . LEU A 1 184 ? -5.057 -11.838 9.464 1.00 95.00 184 LEU A CA 1
ATOM 1450 C C . LEU A 1 184 ? -5.273 -11.406 10.916 1.00 95.00 184 LEU A C 1
ATOM 1452 O O . LEU A 1 184 ? -6.359 -11.589 11.464 1.00 95.00 184 LEU A O 1
ATOM 1456 N N . LYS A 1 185 ? -4.263 -10.757 11.499 1.00 94.06 185 LYS A N 1
ATOM 1457 C CA . LYS A 1 185 ? -4.316 -10.155 12.832 1.00 94.06 185 LYS A CA 1
ATOM 1458 C C . LYS A 1 185 ? -4.841 -8.713 12.782 1.00 94.06 185 LYS A C 1
ATOM 1460 O O . LYS A 1 185 ? -5.612 -8.314 13.653 1.00 94.06 185 LYS A O 1
ATOM 1465 N N . GLY A 1 186 ? -4.528 -7.977 11.709 1.00 89.75 186 GLY A N 1
ATOM 1466 C CA . GLY A 1 186 ? -4.720 -6.525 11.633 1.00 89.75 186 GLY A CA 1
ATOM 1467 C C . GLY A 1 186 ? -3.564 -5.756 12.255 1.00 89.75 186 GLY A C 1
ATOM 1468 O O . GLY A 1 186 ? -2.646 -6.371 12.783 1.00 89.75 186 GLY A O 1
ATOM 1469 N N . PHE A 1 187 ? -3.637 -4.429 12.195 1.00 89.75 187 PHE A N 1
ATOM 1470 C CA . PHE A 1 187 ? -2.664 -3.533 12.815 1.00 89.75 187 PHE A CA 1
ATOM 1471 C C . PHE A 1 187 ? -3.348 -2.617 13.809 1.00 89.75 187 PHE A C 1
ATOM 1473 O O . PHE A 1 187 ? -4.450 -2.137 13.534 1.00 89.75 187 PHE A O 1
ATOM 1480 N N . ASP A 1 188 ? -2.653 -2.288 14.887 1.00 90.19 188 ASP A N 1
ATOM 1481 C CA . ASP A 1 188 ? -2.982 -1.087 15.642 1.00 90.19 188 ASP A CA 1
ATOM 1482 C C . ASP A 1 188 ? -2.461 0.156 14.904 1.00 90.19 188 ASP A C 1
ATOM 1484 O O . ASP A 1 188 ? -1.523 0.092 14.107 1.00 90.19 188 ASP A O 1
ATOM 1488 N N . LEU A 1 189 ? -3.069 1.318 15.156 1.00 85.81 189 LEU A N 1
ATOM 1489 C CA . LEU A 1 189 ? -2.725 2.557 14.444 1.00 85.81 189 LEU A CA 1
ATOM 1490 C C . LEU A 1 189 ? -1.245 2.935 14.622 1.00 85.81 189 LEU A C 1
ATOM 1492 O O . LEU A 1 189 ? -0.603 3.406 13.687 1.00 85.81 189 LEU A O 1
ATOM 1496 N N . GLU A 1 190 ? -0.702 2.700 15.817 1.00 86.31 190 GLU A N 1
ATOM 1497 C CA . GLU A 1 190 ? 0.709 2.937 16.119 1.00 86.31 190 GLU A CA 1
ATOM 1498 C C . GLU A 1 190 ? 1.628 1.948 15.398 1.00 86.31 190 GLU A C 1
ATOM 1500 O O . GLU A 1 190 ? 2.607 2.377 14.789 1.00 86.31 190 GLU A O 1
ATOM 1505 N N . GLU A 1 191 ? 1.297 0.654 15.420 1.00 90.25 191 GLU A N 1
ATOM 1506 C CA . GLU A 1 191 ? 2.054 -0.372 14.694 1.00 90.25 191 GLU A CA 1
ATOM 1507 C C . GLU A 1 191 ? 2.079 -0.059 13.196 1.00 90.25 191 GLU A C 1
ATOM 1509 O O . GLU A 1 191 ? 3.132 -0.127 12.569 1.00 90.25 191 GLU A O 1
ATOM 1514 N N . PHE A 1 192 ? 0.944 0.364 12.630 1.00 90.38 192 PHE A N 1
ATOM 1515 C CA . PHE A 1 192 ? 0.851 0.732 11.222 1.00 90.38 192 PHE A CA 1
ATOM 1516 C C . PHE A 1 192 ? 1.669 1.988 10.883 1.00 90.38 192 PHE A C 1
ATOM 1518 O O . PHE A 1 192 ? 2.372 2.012 9.873 1.00 90.38 192 PHE A O 1
ATOM 1525 N N . CYS A 1 193 ? 1.634 3.018 11.737 1.00 88.56 193 CYS A N 1
ATOM 1526 C CA . CYS A 1 193 ? 2.500 4.194 11.591 1.00 88.56 193 CYS A CA 1
ATOM 1527 C C . CYS A 1 193 ? 3.982 3.808 11.605 1.00 88.56 193 CYS A C 1
ATOM 1529 O O . CYS A 1 193 ? 4.736 4.229 10.728 1.00 88.56 193 CYS A O 1
ATOM 1531 N N . GLN A 1 194 ? 4.396 2.990 12.577 1.00 89.44 194 GLN A N 1
ATOM 1532 C CA . GLN A 1 194 ? 5.774 2.515 12.671 1.00 89.44 194 GLN A CA 1
ATOM 1533 C C . GLN A 1 194 ? 6.150 1.687 11.442 1.00 89.44 194 GLN A C 1
ATOM 1535 O O . GLN A 1 194 ? 7.224 1.882 10.895 1.00 89.44 194 GLN A O 1
ATOM 1540 N N . LEU A 1 195 ? 5.258 0.836 10.944 1.00 91.88 195 LEU A N 1
ATOM 1541 C CA . LEU A 1 195 ? 5.479 0.016 9.755 1.00 91.88 195 LEU A CA 1
ATOM 1542 C C . LEU A 1 195 ? 5.679 0.831 8.467 1.00 91.88 195 LEU A C 1
ATOM 1544 O O . LEU A 1 195 ? 6.416 0.405 7.574 1.00 91.88 195 LEU A O 1
ATOM 1548 N N . LEU A 1 196 ? 5.040 1.994 8.343 1.00 89.50 196 LEU A N 1
ATOM 1549 C CA . LEU A 1 196 ? 5.220 2.864 7.180 1.00 89.50 196 LEU A CA 1
ATOM 1550 C C . LEU A 1 196 ? 6.439 3.784 7.327 1.00 89.50 196 LEU A C 1
ATOM 1552 O O . LEU A 1 196 ? 7.273 3.831 6.421 1.00 89.50 196 LEU A O 1
ATOM 1556 N N . ALA A 1 197 ? 6.539 4.494 8.454 1.00 85.62 197 ALA A N 1
ATOM 1557 C CA . ALA A 1 197 ? 7.441 5.635 8.642 1.00 85.62 197 ALA A CA 1
ATOM 1558 C C . ALA A 1 197 ? 8.566 5.410 9.667 1.00 85.62 197 ALA A C 1
ATOM 1560 O O . ALA A 1 197 ? 9.412 6.282 9.861 1.00 85.62 197 ALA A O 1
ATOM 1561 N N . GLY A 1 198 ? 8.588 4.265 10.349 1.00 82.50 198 GLY A N 1
ATOM 1562 C CA . GLY A 1 198 ? 9.641 3.941 11.303 1.00 82.50 198 GLY A CA 1
ATOM 1563 C C . GLY A 1 198 ? 11.002 3.712 10.637 1.00 82.50 198 GLY A C 1
ATOM 1564 O O . GLY A 1 198 ? 11.130 3.518 9.429 1.00 82.50 198 GLY A O 1
ATOM 1565 N N . GLN A 1 199 ? 12.049 3.695 11.456 1.00 69.25 199 GLN A N 1
ATOM 1566 C CA . GLN A 1 199 ? 13.414 3.489 10.980 1.00 69.25 199 GLN A CA 1
ATOM 1567 C C . GLN A 1 199 ? 13.592 2.058 10.437 1.00 69.25 199 GLN A C 1
ATOM 1569 O O . GLN A 1 199 ? 13.319 1.093 11.151 1.00 69.25 199 GLN A O 1
ATOM 1574 N N . ASN A 1 200 ? 14.086 1.918 9.199 1.00 70.00 200 ASN A N 1
ATOM 1575 C CA . ASN A 1 200 ? 14.209 0.640 8.459 1.00 70.00 200 ASN A CA 1
ATOM 1576 C C . ASN A 1 200 ? 12.875 -0.013 8.047 1.00 70.00 200 ASN A C 1
ATOM 1578 O O . ASN A 1 200 ? 12.802 -1.232 7.827 1.00 70.00 200 ASN A O 1
ATOM 1582 N N . MET A 1 201 ? 11.824 0.792 7.938 1.00 89.88 201 MET A N 1
ATOM 1583 C CA . MET A 1 201 ? 10.477 0.324 7.619 1.00 89.88 201 MET A CA 1
ATOM 1584 C C . MET A 1 201 ? 10.150 0.547 6.139 1.00 89.88 201 MET A C 1
ATOM 1586 O O . MET A 1 201 ? 11.063 0.771 5.343 1.00 89.88 201 MET A O 1
ATOM 1590 N N . LEU A 1 202 ? 8.888 0.396 5.726 1.00 93.00 202 LEU A N 1
ATOM 1591 C CA . LEU A 1 202 ? 8.533 0.236 4.310 1.00 93.00 202 LEU A CA 1
ATOM 1592 C C . LEU A 1 202 ? 9.120 1.331 3.405 1.00 93.00 202 LEU A C 1
ATOM 1594 O O . LEU A 1 202 ? 9.742 1.010 2.393 1.00 93.00 202 LEU A O 1
ATOM 1598 N N . ILE A 1 203 ? 8.976 2.606 3.782 1.00 93.44 203 ILE A N 1
ATOM 1599 C CA . ILE A 1 203 ? 9.471 3.741 2.986 1.00 93.44 203 ILE A CA 1
ATOM 1600 C C . ILE A 1 203 ? 11.003 3.709 2.868 1.00 93.44 203 ILE A C 1
ATOM 1602 O O . ILE A 1 203 ? 11.544 3.838 1.768 1.00 93.44 203 ILE A O 1
ATOM 1606 N N . ASP A 1 204 ? 11.715 3.470 3.971 1.00 93.25 204 ASP A N 1
ATOM 1607 C CA . ASP A 1 204 ? 13.179 3.367 3.973 1.00 93.25 204 ASP A CA 1
ATOM 1608 C C . ASP A 1 204 ? 13.669 2.185 3.131 1.00 93.25 204 ASP A C 1
ATOM 1610 O O . ASP A 1 204 ? 14.628 2.318 2.365 1.00 93.25 204 ASP A O 1
ATOM 1614 N N . ARG A 1 205 ? 12.996 1.031 3.229 1.00 94.19 205 ARG A N 1
ATOM 1615 C CA . ARG A 1 205 ? 13.329 -0.156 2.434 1.00 94.19 205 ARG A CA 1
ATOM 1616 C C . ARG A 1 205 ? 13.091 0.081 0.947 1.00 94.19 205 ARG A C 1
ATOM 1618 O O . ARG A 1 205 ? 13.923 -0.321 0.138 1.00 94.19 205 ARG A O 1
ATOM 1625 N N . LEU A 1 206 ? 12.008 0.767 0.580 1.00 93.69 206 LEU A N 1
ATOM 1626 C CA . LEU A 1 206 ? 11.731 1.146 -0.807 1.00 93.69 206 LEU A CA 1
ATOM 1627 C C . LEU A 1 206 ? 12.774 2.136 -1.339 1.00 93.69 206 LEU A C 1
ATOM 1629 O O . LEU A 1 206 ? 13.265 1.956 -2.449 1.00 93.69 206 LEU A O 1
ATOM 1633 N N . ARG A 1 207 ? 13.188 3.125 -0.538 1.00 93.25 207 ARG A N 1
ATOM 1634 C CA . ARG A 1 207 ? 14.284 4.045 -0.894 1.00 93.25 207 ARG A CA 1
ATOM 1635 C C . ARG A 1 207 ? 15.618 3.309 -1.048 1.00 93.25 207 ARG A C 1
ATOM 1637 O O . ARG A 1 207 ? 16.395 3.620 -1.949 1.00 93.25 207 ARG A O 1
ATOM 1644 N N . HIS A 1 208 ? 15.901 2.326 -0.194 1.00 93.06 208 HIS A N 1
ATOM 1645 C CA . HIS A 1 208 ? 17.087 1.481 -0.331 1.00 93.06 208 HIS A CA 1
ATOM 1646 C C . HIS A 1 208 ? 17.023 0.626 -1.601 1.00 93.06 208 HIS A C 1
ATOM 1648 O O . HIS A 1 208 ? 18.003 0.552 -2.338 1.00 93.06 208 HIS A O 1
ATOM 1654 N N . ALA A 1 209 ? 15.866 0.025 -1.886 1.00 92.94 209 ALA A N 1
ATOM 1655 C CA . ALA A 1 209 ? 15.624 -0.723 -3.112 1.00 92.94 209 ALA A CA 1
ATOM 1656 C C . ALA A 1 209 ? 15.816 0.154 -4.353 1.00 92.94 209 ALA A C 1
ATOM 1658 O O . ALA A 1 209 ? 16.512 -0.257 -5.271 1.00 92.94 209 ALA A O 1
ATOM 1659 N N . GLN A 1 210 ? 15.300 1.384 -4.345 1.00 92.94 210 GLN A N 1
ATOM 1660 C CA . GLN A 1 210 ? 15.509 2.350 -5.422 1.00 92.94 210 GLN A CA 1
ATOM 1661 C C . GLN A 1 210 ? 17.004 2.597 -5.674 1.00 92.94 210 GLN A C 1
ATOM 1663 O O . GLN A 1 210 ? 17.477 2.399 -6.786 1.00 92.94 210 GLN A O 1
ATOM 1668 N N . ARG A 1 211 ? 17.782 2.905 -4.625 1.00 92.50 211 ARG A N 1
ATOM 1669 C CA . ARG A 1 211 ? 19.240 3.094 -4.750 1.00 92.50 211 ARG A CA 1
ATOM 1670 C C . ARG A 1 211 ? 19.965 1.837 -5.230 1.00 92.50 211 ARG A C 1
ATOM 1672 O O . ARG A 1 211 ? 20.957 1.948 -5.938 1.00 92.50 211 ARG A O 1
ATOM 1679 N N . ALA A 1 212 ? 19.518 0.651 -4.820 1.00 91.56 212 ALA A N 1
ATOM 1680 C CA . ALA A 1 212 ? 20.101 -0.613 -5.266 1.00 91.56 212 ALA A CA 1
ATOM 1681 C C . ALA A 1 212 ? 19.816 -0.892 -6.749 1.00 91.56 212 ALA A C 1
ATOM 1683 O O . ALA A 1 212 ? 20.635 -1.513 -7.412 1.00 91.56 212 ALA A O 1
ATOM 1684 N N . LEU A 1 213 ? 18.676 -0.423 -7.255 1.00 88.25 213 LEU A N 1
ATOM 1685 C CA . LEU A 1 213 ? 18.252 -0.560 -8.646 1.00 88.25 213 LEU A CA 1
ATOM 1686 C C . LEU A 1 213 ? 18.857 0.497 -9.586 1.00 88.25 213 LEU A C 1
ATOM 1688 O O . LEU A 1 213 ? 18.812 0.315 -10.803 1.00 88.25 213 LEU A O 1
ATOM 1692 N N . ASP A 1 214 ? 19.390 1.588 -9.035 1.00 86.75 214 ASP A N 1
ATOM 1693 C CA . ASP A 1 214 ? 20.069 2.652 -9.785 1.00 86.75 214 ASP A CA 1
ATOM 1694 C C . ASP A 1 214 ? 21.585 2.408 -9.960 1.00 86.75 214 ASP A C 1
ATOM 1696 O O . ASP A 1 214 ? 22.214 3.088 -10.775 1.00 86.75 214 ASP A O 1
ATOM 1700 N N . ASN A 1 215 ? 22.170 1.466 -9.204 1.00 79.94 215 ASN A N 1
ATOM 1701 C CA . ASN A 1 215 ? 23.585 1.064 -9.291 1.00 79.94 215 ASN A CA 1
ATOM 1702 C C . ASN A 1 215 ? 23.793 -0.104 -10.261 1.00 79.94 215 ASN A C 1
ATOM 1704 O O . ASN A 1 215 ? 24.831 -0.087 -10.962 1.00 79.94 215 ASN A O 1
#

Organism: NCBI:txid2562239

Foldseek 3Di:
DVPPVVVVVVVVCQVPDPVRDDDPCCVVCVVCPPPVNVVVVVPDPPDDDDDDDDDDDDDDDDDDDDDDDPPPPVVVVVVVVVVVVVVPCFLLVVLLVVLVCVCPVLVLVVVLVVVVVVPFARQCDPNDTDQVSQLVVVLVNLVVLQPRPLQPTPLHRVLSCCCNPVQPCVLCPQAARSNVSGGRNHDDSVRVSCQRPNDPHRSVSSVVSVVVSVD

pLDDT: mean 75.25, std 19.1, range [35.44, 96.44]